Protein AF-A0A956AWT8-F1 (afdb_monomer)

Sequence (193 aa):
MPIVLSAFVLALLSPDVTPSLPAADGEVTDCPRVFGSPAYKRKLTKRRKRLLDDVDPNGDIVDIAHSTDWRRPFYLEFTGVELLAAEGDEGAAFRVDDALADLDCEPGVYHLDVDDSLGDDTAILAVLDDVVLVEFKGQLGYLATDDAEIPTWRMIWLAPWRIIRRRETGVSRSTMPSRSRSRARNNRSRRRR

pLDDT: mean 80.82, std 17.46, range [44.88, 97.94]

Nearest PDB structures (foldseek):
  3cq2-assembly1_B  TM=5.277E-01  e=4.519E+00  Thermus thermophilus HB8
  2cu6-assembly1_A  TM=5.491E-01  e=6.448E+00  Thermus thermophilus HB8
  6gcs-assembly1_G  TM=1.638E-01  e=7.702E+00  Yarrowia lipolytica

Solvent-accessible surface area (backbone atoms only — not comparable to full-atom values): 12077 Å² total; per-residue (Å²): 138,87,84,83,81,81,80,81,79,80,78,79,79,71,79,84,78,73,86,68,78,78,76,76,90,60,83,86,77,77,37,48,68,42,37,42,42,78,72,49,30,58,52,38,45,59,48,45,68,67,42,43,78,48,77,48,82,58,86,67,34,34,39,39,31,26,59,63,90,64,59,79,65,41,87,56,84,53,93,44,48,44,57,72,44,25,35,51,91,81,22,31,36,30,38,34,37,73,80,40,42,91,63,73,31,77,60,44,77,46,80,45,47,69,27,28,32,61,39,96,56,24,36,33,70,41,41,31,76,31,27,38,37,27,39,44,83,86,34,40,25,30,40,58,25,96,84,45,80,82,61,47,76,43,82,40,81,45,72,94,68,80,87,81,76,78,74,77,74,70,76,74,76,74,75,73,80,77,79,77,80,89,72,89,76,87,85,87,78,88,77,89,133

Structure (mmCIF, N/CA/C/O backbone):
data_AF-A0A956AWT8-F1
#
_entry.id   AF-A0A956AWT8-F1
#
loop_
_atom_site.group_PDB
_atom_site.id
_atom_site.type_symbol
_atom_site.label_atom_id
_atom_site.label_alt_id
_atom_site.label_comp_id
_atom_site.label_asym_id
_atom_site.label_entity_id
_atom_site.label_seq_id
_atom_site.pdbx_PDB_ins_code
_atom_site.Cartn_x
_atom_site.Cartn_y
_atom_site.Cartn_z
_atom_site.occupancy
_atom_site.B_iso_or_equiv
_atom_site.auth_seq_id
_atom_site.auth_comp_id
_atom_site.auth_asym_id
_atom_site.auth_atom_id
_atom_site.pdbx_PDB_model_num
ATOM 1 N N . MET A 1 1 ? -24.876 -62.620 4.461 1.00 44.88 1 MET A N 1
ATOM 2 C CA . MET A 1 1 ? -24.181 -61.504 5.134 1.00 44.88 1 MET A CA 1
ATOM 3 C C . MET A 1 1 ? -23.250 -60.859 4.116 1.00 44.88 1 MET A C 1
ATOM 5 O O . MET A 1 1 ? -22.286 -61.518 3.747 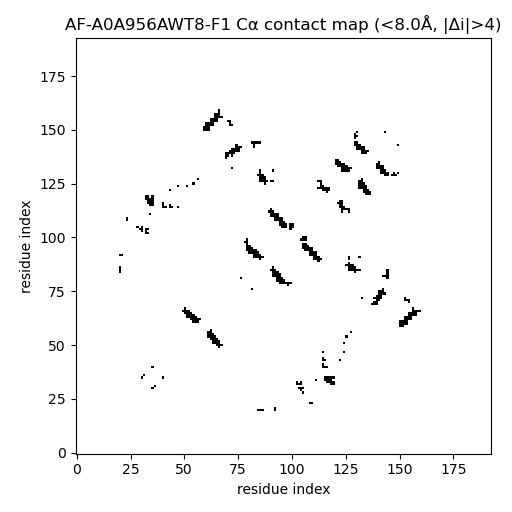1.00 44.88 1 MET A O 1
ATOM 9 N N . PRO A 1 2 ? -23.569 -59.679 3.556 1.00 48.56 2 PRO A N 1
ATOM 10 C CA . PRO A 1 2 ? -22.704 -59.035 2.573 1.00 48.56 2 PRO A CA 1
ATOM 11 C C . PRO A 1 2 ? -21.579 -58.251 3.262 1.00 48.56 2 PRO A C 1
ATOM 13 O O . PRO A 1 2 ? -21.809 -57.515 4.219 1.00 48.56 2 PRO A O 1
ATOM 16 N N . ILE A 1 3 ? -20.361 -58.453 2.765 1.00 48.81 3 ILE A N 1
ATOM 17 C CA . ILE A 1 3 ? -19.132 -57.775 3.179 1.00 48.81 3 ILE A CA 1
ATOM 18 C C . ILE A 1 3 ? -19.091 -56.433 2.443 1.00 48.81 3 ILE A C 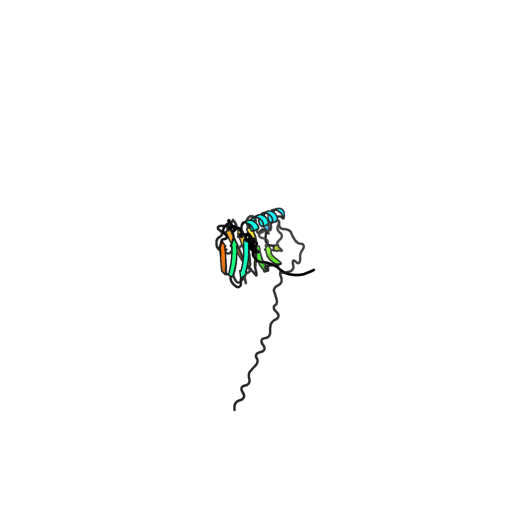1
ATOM 20 O O . ILE A 1 3 ? -19.034 -56.403 1.215 1.00 48.81 3 ILE A O 1
ATOM 24 N N . VAL A 1 4 ? -19.162 -55.330 3.186 1.00 54.84 4 VAL A N 1
ATOM 25 C CA . VAL A 1 4 ? -19.021 -53.971 2.648 1.00 54.84 4 VAL A CA 1
ATOM 26 C C . VAL A 1 4 ? -17.528 -53.653 2.564 1.00 54.84 4 VAL A C 1
ATOM 28 O O . VAL A 1 4 ? -16.855 -53.525 3.583 1.00 54.84 4 VAL A O 1
ATOM 31 N N . LEU A 1 5 ? -17.007 -53.575 1.341 1.00 54.75 5 LEU A N 1
ATOM 32 C CA . LEU A 1 5 ? -15.650 -53.122 1.040 1.00 54.75 5 LEU A CA 1
ATOM 33 C C . LEU A 1 5 ? -15.620 -51.587 1.068 1.00 54.75 5 LEU A C 1
ATOM 35 O O . LEU A 1 5 ? -16.073 -50.936 0.130 1.00 54.75 5 LEU A O 1
ATOM 39 N N . SER A 1 6 ? -15.090 -51.016 2.151 1.00 60.38 6 SER A N 1
ATOM 40 C CA . SER A 1 6 ? -14.750 -49.592 2.223 1.00 60.38 6 SER A CA 1
ATOM 41 C C . SER A 1 6 ? -13.519 -49.310 1.365 1.00 60.38 6 SER A C 1
ATOM 43 O O . SER A 1 6 ? -12.409 -49.720 1.704 1.00 60.38 6 SER A O 1
ATOM 45 N N . ALA A 1 7 ? -13.715 -48.592 0.262 1.00 54.84 7 ALA A N 1
ATOM 46 C CA . ALA A 1 7 ? -12.630 -48.003 -0.507 1.00 54.84 7 ALA A CA 1
ATOM 47 C C . ALA A 1 7 ? -12.087 -46.782 0.251 1.00 54.84 7 ALA A C 1
ATOM 49 O O . ALA A 1 7 ? -12.750 -45.751 0.354 1.00 54.84 7 ALA A O 1
ATOM 50 N N . PHE A 1 8 ? -10.886 -46.917 0.810 1.00 48.84 8 PHE A N 1
ATOM 51 C CA . PHE A 1 8 ? -10.108 -45.801 1.337 1.00 48.84 8 PHE A CA 1
ATOM 52 C C . PHE A 1 8 ? -9.548 -45.010 0.149 1.00 48.84 8 PHE A C 1
ATOM 54 O O . PHE A 1 8 ? -8.641 -45.471 -0.543 1.00 48.84 8 PHE A O 1
ATOM 61 N N . VAL A 1 9 ? -10.112 -43.831 -0.108 1.00 57.31 9 VAL A N 1
ATOM 62 C CA . VAL A 1 9 ? -9.539 -42.861 -1.044 1.00 57.31 9 VAL A CA 1
ATOM 63 C C . VAL A 1 9 ? -8.387 -42.169 -0.320 1.00 57.31 9 VAL A C 1
ATOM 65 O O . VAL A 1 9 ? -8.604 -41.358 0.577 1.00 57.31 9 VAL A O 1
ATOM 68 N N . LEU A 1 10 ? -7.153 -42.531 -0.675 1.00 54.97 10 LEU A N 1
ATOM 69 C CA . LEU A 1 10 ? -5.962 -41.766 -0.315 1.00 54.97 10 LEU A CA 1
ATOM 70 C C . LEU A 1 10 ? -6.001 -40.444 -1.090 1.00 54.97 10 LEU A C 1
ATOM 72 O O . LEU A 1 10 ? -5.738 -40.418 -2.291 1.00 54.97 10 LEU A O 1
ATOM 76 N N . ALA A 1 11 ? -6.351 -39.358 -0.403 1.00 56.06 11 ALA A N 1
ATOM 77 C CA . ALA A 1 11 ? -6.110 -38.012 -0.898 1.00 56.06 11 ALA A CA 1
ATOM 78 C C . ALA A 1 11 ? -4.591 -37.797 -0.949 1.00 56.06 11 ALA A C 1
ATOM 80 O O . ALA A 1 11 ? -3.916 -37.785 0.081 1.00 56.06 11 ALA A O 1
ATOM 81 N N . LEU A 1 12 ? -4.056 -37.702 -2.165 1.00 55.06 12 LEU A N 1
ATOM 82 C CA . LEU A 1 12 ? -2.696 -37.252 -2.418 1.00 55.06 12 LEU A CA 1
ATOM 83 C C . LEU A 1 12 ? -2.614 -35.790 -1.965 1.00 55.06 12 LEU A C 1
ATOM 85 O O . LEU A 1 12 ? -3.184 -34.911 -2.604 1.00 55.06 12 LEU A O 1
ATOM 89 N N . LEU A 1 13 ? -1.951 -35.556 -0.834 1.00 53.81 13 LEU A N 1
ATOM 90 C CA . LEU A 1 13 ? -1.496 -34.232 -0.426 1.00 53.81 13 LEU A CA 1
ATOM 91 C C . LEU A 1 13 ? -0.445 -33.797 -1.450 1.00 53.81 13 LEU A C 1
ATOM 93 O O . LEU A 1 13 ? 0.689 -34.281 -1.426 1.00 53.81 13 LEU A O 1
ATOM 97 N N . SER A 1 14 ? -0.850 -32.954 -2.396 1.00 56.22 14 SER A N 1
ATOM 98 C CA . SER A 1 14 ? 0.094 -32.200 -3.214 1.00 56.22 14 SER A CA 1
ATOM 99 C C . SER A 1 14 ? 0.961 -31.360 -2.272 1.00 56.22 14 SER A C 1
ATOM 101 O O . SER A 1 14 ? 0.414 -30.782 -1.333 1.00 56.22 14 SER A O 1
ATOM 103 N N . PRO A 1 15 ? 2.289 -31.312 -2.457 1.00 58.69 15 PRO A N 1
ATOM 104 C CA . PRO A 1 15 ? 3.114 -30.382 -1.703 1.00 58.69 15 PRO A CA 1
ATOM 105 C C . PRO A 1 15 ? 2.620 -28.963 -1.996 1.00 58.69 15 PRO A C 1
ATOM 107 O O . PRO A 1 15 ? 2.474 -28.609 -3.166 1.00 58.69 15 PRO A O 1
ATOM 110 N N . ASP A 1 16 ? 2.339 -28.194 -0.943 1.00 48.97 16 ASP A N 1
ATOM 111 C CA . ASP A 1 16 ? 2.107 -26.755 -1.031 1.00 48.97 16 A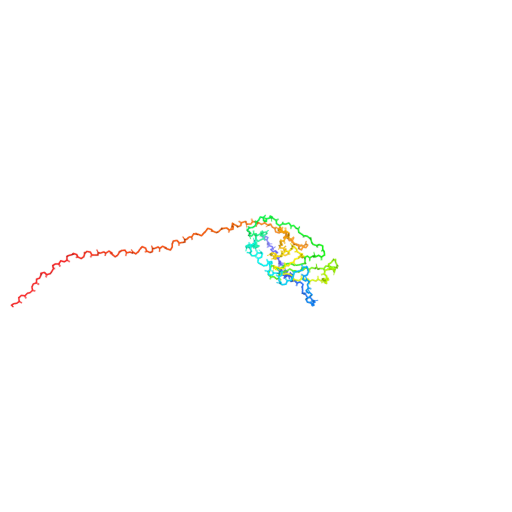SP A CA 1
ATOM 112 C C . ASP A 1 16 ? 3.325 -26.131 -1.717 1.00 48.97 16 ASP A C 1
ATOM 114 O O . ASP A 1 16 ? 4.405 -26.007 -1.137 1.00 48.97 16 ASP A O 1
ATOM 118 N N . VAL A 1 17 ? 3.178 -25.822 -3.003 1.00 49.47 17 VAL A N 1
ATOM 119 C CA . VAL A 1 17 ? 4.107 -24.958 -3.720 1.00 49.47 17 VAL A CA 1
ATOM 120 C C . VAL A 1 17 ? 3.693 -23.553 -3.323 1.00 49.47 17 VAL A C 1
ATOM 122 O O . VAL A 1 17 ? 2.833 -22.962 -3.966 1.00 49.47 17 VAL A O 1
ATOM 125 N N . THR A 1 18 ? 4.240 -23.053 -2.216 1.00 55.38 18 THR A N 1
ATOM 126 C CA . THR A 1 18 ? 4.147 -21.630 -1.894 1.00 55.38 18 THR A CA 1
ATOM 127 C C . THR A 1 18 ? 4.863 -20.885 -3.023 1.00 55.38 18 THR A C 1
ATOM 129 O O . THR A 1 18 ? 6.054 -21.150 -3.233 1.00 55.38 18 THR A O 1
ATOM 132 N N . PRO A 1 19 ? 4.175 -20.044 -3.814 1.00 55.31 19 PRO A N 1
ATOM 133 C CA . PRO A 1 19 ? 4.859 -19.187 -4.766 1.00 55.31 19 PRO A CA 1
ATOM 134 C C . PRO A 1 19 ? 5.742 -18.249 -3.946 1.00 55.31 19 PRO A C 1
ATOM 136 O O . PRO A 1 19 ? 5.235 -17.454 -3.176 1.00 55.31 19 PRO A O 1
ATOM 139 N N . SER A 1 20 ? 7.055 -18.423 -4.039 1.00 64.25 20 SER A N 1
ATOM 140 C CA . SER A 1 20 ? 8.022 -17.479 -3.487 1.00 64.25 20 SER A CA 1
ATOM 141 C C . SER A 1 20 ? 8.162 -16.308 -4.449 1.00 64.25 20 SER A C 1
ATOM 143 O O . SER A 1 20 ? 8.244 -16.557 -5.662 1.00 64.25 20 SER A O 1
ATOM 145 N N . LEU A 1 21 ? 8.276 -15.084 -3.926 1.00 68.19 21 LEU A N 1
ATOM 146 C CA . LEU A 1 21 ? 8.616 -13.892 -4.701 1.00 68.19 21 LEU A CA 1
ATOM 147 C C . LEU A 1 21 ? 9.689 -14.222 -5.755 1.00 68.19 21 LEU A C 1
ATOM 149 O O . LEU A 1 21 ? 10.705 -14.851 -5.426 1.00 68.19 21 LEU A O 1
ATOM 153 N N . PRO A 1 22 ? 9.484 -13.840 -7.032 1.00 66.19 22 PRO A N 1
ATOM 154 C CA . PRO A 1 22 ? 10.474 -14.095 -8.066 1.00 66.19 22 PRO A CA 1
ATOM 155 C C . PRO A 1 22 ? 11.809 -13.495 -7.626 1.00 66.19 22 PRO A C 1
ATOM 157 O O . PRO A 1 22 ? 11.868 -12.339 -7.208 1.00 66.19 22 PRO A O 1
ATOM 160 N N . ALA A 1 23 ? 12.875 -14.296 -7.686 1.00 58.78 23 ALA A N 1
ATOM 161 C CA . ALA A 1 23 ? 14.206 -13.811 -7.364 1.00 58.78 23 ALA A CA 1
ATOM 162 C C . ALA A 1 23 ? 14.541 -12.636 -8.294 1.00 58.78 23 ALA A C 1
ATOM 164 O O . ALA A 1 23 ? 14.372 -12.728 -9.513 1.00 58.78 23 ALA A O 1
ATOM 165 N N . ALA A 1 24 ? 14.999 -11.528 -7.710 1.00 55.22 24 ALA A N 1
ATOM 166 C CA . ALA A 1 24 ? 15.551 -10.412 -8.459 1.00 55.22 24 ALA A CA 1
ATOM 167 C C . ALA A 1 24 ? 16.870 -10.863 -9.108 1.00 55.22 24 ALA A C 1
ATOM 169 O O . ALA A 1 24 ? 17.957 -10.671 -8.564 1.00 55.22 24 ALA A O 1
ATOM 170 N N . ASP A 1 25 ? 16.775 -11.516 -10.261 1.00 46.81 25 ASP A N 1
ATOM 171 C CA . ASP A 1 25 ? 17.919 -11.947 -11.057 1.00 46.81 25 ASP A CA 1
ATOM 172 C C . ASP A 1 25 ? 18.491 -10.730 -11.811 1.00 46.81 25 ASP A C 1
ATOM 174 O O . ASP A 1 25 ? 18.396 -10.624 -13.033 1.00 46.81 25 ASP A O 1
ATOM 178 N N . GLY A 1 26 ? 19.042 -9.756 -11.083 1.00 48.56 26 GLY A N 1
ATOM 179 C CA . GLY A 1 26 ? 19.550 -8.516 -11.666 1.00 48.56 26 GLY A CA 1
ATOM 180 C C . GLY A 1 26 ? 20.139 -7.557 -10.637 1.00 48.56 26 GLY A C 1
ATOM 181 O O . GLY A 1 26 ? 19.794 -7.586 -9.459 1.00 48.56 26 GLY A O 1
ATOM 182 N N . GLU A 1 27 ? 21.072 -6.717 -11.088 1.00 47.16 27 GLU A N 1
ATOM 183 C CA . GLU A 1 27 ? 21.546 -5.548 -10.345 1.00 47.16 27 GLU A CA 1
ATOM 184 C C . GLU A 1 27 ? 20.317 -4.753 -9.872 1.00 47.16 27 GLU A C 1
ATOM 186 O O . GLU A 1 27 ? 19.404 -4.525 -10.660 1.00 47.16 27 GLU A O 1
ATOM 191 N N . VAL A 1 28 ? 20.236 -4.414 -8.579 1.00 56.31 28 VAL A N 1
ATOM 192 C CA . VAL A 1 28 ? 19.097 -3.666 -8.022 1.00 56.31 28 VAL A CA 1
ATOM 193 C C . VAL A 1 28 ? 19.102 -2.278 -8.656 1.00 56.31 28 VAL A C 1
ATOM 195 O O . VAL A 1 28 ? 19.768 -1.366 -8.161 1.00 56.31 28 VAL A O 1
ATOM 198 N N . THR A 1 29 ? 18.411 -2.127 -9.784 1.00 61.78 29 THR A N 1
ATOM 199 C CA . THR A 1 29 ? 18.230 -0.833 -10.426 1.00 61.78 29 THR A CA 1
ATOM 200 C C . THR A 1 29 ? 17.340 -0.009 -9.506 1.00 61.78 29 THR A C 1
ATOM 202 O O . THR A 1 29 ? 16.215 -0.389 -9.200 1.00 61.78 29 THR A O 1
ATOM 205 N N . ASP A 1 30 ? 17.856 1.106 -9.002 1.00 76.00 30 ASP A N 1
ATOM 206 C CA . ASP A 1 30 ? 17.082 2.028 -8.175 1.00 76.00 30 ASP A CA 1
ATOM 207 C C . ASP A 1 30 ? 16.272 2.943 -9.107 1.00 76.00 30 ASP A C 1
ATOM 209 O O . ASP A 1 30 ? 16.819 3.508 -10.054 1.00 76.00 30 ASP A O 1
ATOM 213 N N . CYS A 1 31 ? 14.975 3.117 -8.848 1.00 83.62 31 CYS A N 1
ATOM 214 C CA . CYS A 1 31 ? 14.091 3.993 -9.629 1.00 83.62 31 CYS A CA 1
ATOM 215 C C . CYS A 1 31 ? 13.417 5.013 -8.684 1.00 83.62 31 CYS A C 1
ATOM 217 O O . CYS A 1 31 ? 12.220 4.941 -8.390 1.00 83.62 31 CYS A O 1
ATOM 219 N N . PRO A 1 32 ? 14.169 6.014 -8.172 1.00 84.38 32 PRO A N 1
ATOM 220 C CA . PRO A 1 32 ? 13.686 6.908 -7.117 1.00 84.38 32 PRO A CA 1
ATOM 221 C C . PRO A 1 32 ? 12.557 7.845 -7.554 1.00 84.38 32 PRO A C 1
ATOM 223 O O . PRO A 1 32 ? 11.919 8.465 -6.702 1.00 84.38 32 PRO A O 1
ATOM 226 N N . ARG A 1 33 ? 12.342 8.006 -8.866 1.00 83.50 33 ARG A N 1
ATOM 227 C CA . ARG A 1 33 ? 11.239 8.801 -9.419 1.00 83.50 33 ARG A CA 1
ATOM 228 C C . ARG A 1 33 ? 9.894 8.102 -9.278 1.00 83.50 33 ARG A C 1
ATOM 230 O O . ARG A 1 33 ? 8.917 8.770 -8.966 1.00 83.50 33 ARG A O 1
ATOM 237 N N . VAL A 1 34 ? 9.847 6.785 -9.468 1.00 82.88 34 VAL A N 1
ATOM 238 C CA . VAL A 1 34 ? 8.610 6.014 -9.288 1.00 82.88 34 VAL A CA 1
ATOM 239 C C . VAL A 1 34 ? 8.504 5.546 -7.841 1.00 82.88 34 VAL A C 1
ATOM 241 O O . VAL A 1 34 ? 7.466 5.729 -7.218 1.00 82.88 34 VAL A O 1
ATOM 244 N N . PHE A 1 35 ? 9.583 5.033 -7.253 1.00 87.19 35 PHE A N 1
ATOM 245 C CA . PHE A 1 35 ? 9.521 4.387 -5.936 1.00 87.19 35 PHE A CA 1
ATOM 246 C C . PHE A 1 35 ? 9.894 5.288 -4.759 1.00 87.19 35 PHE A C 1
ATOM 248 O O . PHE A 1 35 ? 9.717 4.939 -3.590 1.00 87.19 35 PHE A O 1
ATOM 255 N N . GLY A 1 36 ? 10.299 6.521 -5.058 1.00 85.50 36 GLY A N 1
ATOM 256 C CA . GLY A 1 36 ? 10.638 7.526 -4.067 1.00 85.50 36 GLY A CA 1
ATOM 257 C C . GLY A 1 36 ? 12.063 7.378 -3.534 1.00 85.50 36 GLY A C 1
ATOM 258 O O . GLY A 1 36 ? 12.647 6.307 -3.449 1.00 85.50 36 GLY A O 1
ATOM 259 N N . SER A 1 37 ? 12.651 8.502 -3.124 1.00 89.12 37 SER A N 1
ATOM 260 C CA . SER A 1 37 ? 13.968 8.496 -2.472 1.00 89.12 37 SER A CA 1
ATOM 261 C C . SER A 1 37 ? 13.898 8.017 -1.009 1.00 89.12 37 SER A C 1
ATOM 263 O O . SER A 1 37 ? 12.869 8.192 -0.347 1.00 89.12 37 SER A O 1
ATOM 265 N N . PRO A 1 38 ? 15.022 7.605 -0.388 1.00 89.88 38 PRO A N 1
ATOM 266 C CA . PRO A 1 38 ? 15.072 7.294 1.048 1.00 89.88 38 PRO A CA 1
ATOM 267 C C . PRO A 1 38 ? 14.653 8.455 1.973 1.00 89.88 38 PRO A C 1
ATOM 269 O O . PRO A 1 38 ? 14.272 8.267 3.134 1.00 89.88 38 PRO A O 1
ATOM 272 N N . ALA A 1 39 ? 14.770 9.703 1.509 1.00 90.00 39 ALA A N 1
ATOM 273 C CA . ALA A 1 39 ? 14.257 10.865 2.234 1.00 90.00 39 ALA A CA 1
ATOM 274 C C . ALA A 1 39 ? 12.724 10.956 2.151 1.00 90.00 39 ALA A C 1
ATOM 276 O O . ALA A 1 39 ? 12.087 11.384 3.117 1.00 90.00 39 ALA A O 1
ATOM 277 N N . TYR A 1 40 ? 12.145 10.544 1.022 1.00 89.56 40 TYR A N 1
ATOM 278 C CA . TYR A 1 40 ? 10.705 10.469 0.814 1.00 89.56 40 TYR A CA 1
ATOM 279 C C . TYR A 1 40 ? 10.075 9.320 1.610 1.00 89.56 40 TYR A C 1
ATOM 281 O O . TYR A 1 40 ? 9.160 9.594 2.386 1.00 89.56 40 TYR A O 1
ATOM 289 N N . LYS A 1 41 ? 10.664 8.111 1.585 1.00 91.31 41 LYS A N 1
ATOM 290 C CA . LYS A 1 41 ? 10.267 6.963 2.434 1.00 91.31 41 LYS A CA 1
ATOM 291 C C . LYS A 1 41 ? 10.114 7.368 3.902 1.00 91.31 41 LYS A C 1
ATOM 293 O O . LYS A 1 41 ? 9.075 7.189 4.525 1.00 91.31 41 LYS A O 1
ATOM 298 N N . ARG A 1 42 ? 11.096 8.095 4.451 1.00 93.12 42 ARG A N 1
ATOM 299 C CA . ARG A 1 42 ? 11.035 8.619 5.834 1.00 93.12 42 ARG A CA 1
ATOM 300 C C . ARG A 1 42 ? 9.878 9.591 6.096 1.00 93.12 42 ARG A C 1
ATOM 302 O O . ARG A 1 42 ? 9.411 9.681 7.237 1.00 93.12 42 ARG A O 1
ATOM 309 N N . LYS A 1 43 ? 9.442 10.365 5.097 1.00 92.88 43 LYS A N 1
ATOM 310 C CA . LYS A 1 43 ? 8.250 11.223 5.211 1.00 92.88 43 LYS A CA 1
ATOM 311 C C . LYS A 1 43 ? 6.979 10.375 5.187 1.00 92.88 43 LYS A C 1
ATOM 313 O O . LYS A 1 43 ? 6.106 10.628 6.019 1.00 92.88 43 LYS A O 1
ATOM 318 N N . LEU A 1 44 ? 6.910 9.372 4.311 1.00 92.31 44 LEU A N 1
ATOM 319 C CA . LEU A 1 44 ? 5.794 8.431 4.221 1.00 92.31 44 LEU A CA 1
ATOM 320 C C . LEU A 1 44 ? 5.633 7.622 5.510 1.00 92.31 44 LEU A C 1
ATOM 322 O O . LEU A 1 44 ? 4.559 7.677 6.096 1.00 92.31 44 LEU A O 1
ATOM 326 N N . THR A 1 45 ? 6.707 7.068 6.083 1.00 94.00 45 THR A N 1
ATOM 327 C CA . THR A 1 45 ? 6.659 6.382 7.390 1.00 94.00 45 THR A CA 1
ATOM 328 C C . THR A 1 45 ? 6.051 7.252 8.489 1.00 94.00 45 THR A C 1
ATOM 330 O O . THR A 1 45 ? 5.225 6.801 9.284 1.00 94.00 45 THR A O 1
ATOM 333 N N . LYS A 1 46 ? 6.451 8.530 8.570 1.00 94.38 46 LYS A N 1
ATOM 334 C CA . LYS A 1 46 ? 5.890 9.463 9.563 1.00 94.38 46 LYS A CA 1
ATOM 335 C C . LYS A 1 46 ? 4.418 9.762 9.295 1.00 94.38 46 LYS A C 1
ATOM 337 O O . LYS A 1 46 ? 3.657 9.929 10.246 1.00 94.38 46 LYS A O 1
ATOM 342 N N . ARG A 1 47 ? 4.034 9.877 8.022 1.00 92.12 47 ARG A N 1
ATOM 343 C CA . ARG A 1 47 ? 2.650 10.099 7.602 1.00 92.12 47 ARG A CA 1
ATOM 344 C C . ARG A 1 47 ? 1.793 8.878 7.933 1.00 92.12 47 ARG A C 1
ATOM 346 O O . ARG A 1 47 ? 0.826 9.049 8.666 1.00 92.12 47 ARG A O 1
ATOM 353 N N . ARG A 1 48 ? 2.185 7.676 7.500 1.00 94.06 48 ARG A N 1
ATOM 354 C CA . ARG A 1 48 ? 1.488 6.413 7.772 1.00 94.06 48 ARG A CA 1
ATOM 355 C C . ARG A 1 48 ? 1.237 6.231 9.261 1.00 94.06 48 ARG A C 1
ATOM 357 O O . ARG A 1 48 ? 0.082 6.186 9.652 1.00 94.06 48 ARG A O 1
ATOM 364 N N . LYS A 1 49 ? 2.277 6.295 10.103 1.00 92.94 49 LYS A N 1
ATOM 365 C CA . LYS A 1 49 ? 2.156 6.152 11.573 1.00 92.94 49 LYS A CA 1
ATOM 366 C C . LYS A 1 49 ? 1.214 7.154 12.249 1.00 92.94 49 LYS A C 1
ATOM 368 O O . LYS A 1 49 ? 0.850 6.969 13.404 1.00 92.94 49 LYS A O 1
ATOM 373 N N . ARG A 1 50 ? 0.888 8.268 11.588 1.00 91.38 50 ARG A N 1
ATOM 374 C CA . ARG A 1 50 ? -0.073 9.254 12.096 1.00 91.38 50 ARG A CA 1
ATOM 375 C C . ARG A 1 50 ? -1.504 8.926 11.674 1.00 91.38 50 ARG A C 1
ATOM 377 O O . ARG A 1 50 ? -2.424 9.247 12.416 1.00 91.38 50 ARG A O 1
ATOM 384 N N . LEU A 1 51 ? -1.690 8.394 10.469 1.00 90.50 51 LEU A N 1
ATOM 385 C CA . LEU A 1 51 ? -3.005 8.214 9.849 1.00 90.50 51 LEU A CA 1
ATOM 386 C C . LEU A 1 51 ? -3.560 6.802 10.073 1.00 90.50 51 LEU A C 1
ATOM 388 O O . LEU A 1 51 ? -4.755 6.653 10.327 1.00 90.50 51 LEU A O 1
ATOM 392 N N . LEU A 1 52 ? -2.677 5.809 10.016 1.00 94.69 52 LEU A N 1
ATOM 393 C CA . LEU A 1 52 ? -2.944 4.384 10.115 1.00 94.69 52 LEU A CA 1
ATOM 394 C C . LEU A 1 52 ? -2.395 3.860 11.445 1.00 94.69 52 LEU A C 1
ATOM 396 O O . LEU A 1 52 ? -1.215 4.053 11.746 1.00 94.69 52 LEU A O 1
ATOM 400 N N . ASP A 1 53 ? -3.265 3.239 12.234 1.00 94.19 53 ASP A N 1
ATOM 401 C CA . ASP A 1 53 ? -2.901 2.593 13.496 1.00 94.19 53 ASP A CA 1
ATOM 402 C C . ASP A 1 53 ? -2.516 1.134 13.242 1.00 94.19 53 ASP A C 1
ATOM 404 O O . ASP A 1 53 ? -1.452 0.712 13.690 1.00 94.19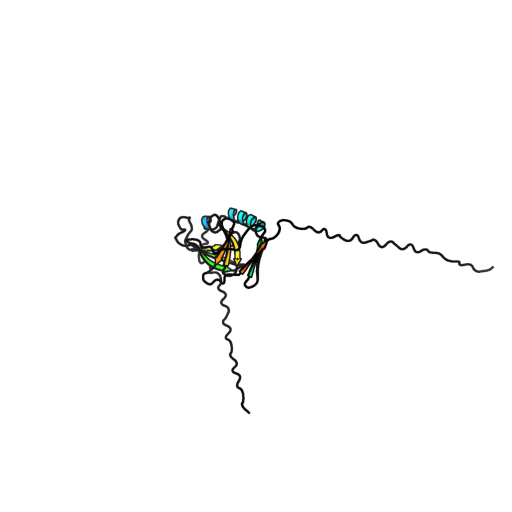 53 ASP A O 1
ATOM 408 N N . ASP A 1 54 ? -3.338 0.412 12.471 1.00 95.50 54 ASP A N 1
ATOM 409 C CA . ASP A 1 54 ? -3.147 -1.015 12.207 1.00 95.50 54 ASP A CA 1
ATOM 410 C C . ASP A 1 54 ? -3.841 -1.489 10.918 1.00 95.50 54 ASP A C 1
ATOM 412 O O . ASP A 1 54 ? -4.830 -0.886 10.478 1.00 95.50 54 ASP A O 1
ATOM 416 N N . VAL A 1 55 ? -3.320 -2.571 10.334 1.00 96.19 55 VAL A N 1
ATOM 417 C CA . VAL A 1 55 ? -3.945 -3.340 9.246 1.00 96.19 55 VAL A CA 1
ATOM 418 C C . VAL A 1 55 ? -3.819 -4.816 9.596 1.00 96.19 55 VAL A C 1
ATOM 420 O O . VAL A 1 55 ? -2.711 -5.342 9.594 1.00 96.19 55 VAL A O 1
ATOM 423 N N . ASP A 1 56 ? -4.943 -5.463 9.888 1.00 96.31 56 ASP A N 1
ATOM 424 C CA . ASP A 1 56 ? -4.970 -6.833 10.408 1.00 96.31 56 ASP A CA 1
ATOM 425 C C . ASP A 1 56 ? -5.793 -7.750 9.483 1.00 96.31 56 ASP A C 1
ATOM 427 O O . ASP A 1 56 ? -7.011 -7.550 9.348 1.00 96.31 56 ASP A O 1
ATOM 431 N N . PRO A 1 57 ? -5.162 -8.724 8.799 1.00 93.94 57 PRO A N 1
ATOM 432 C CA . PRO A 1 57 ? -5.874 -9.739 8.035 1.00 93.94 57 PRO A CA 1
ATOM 433 C C . PRO A 1 57 ? -6.511 -10.777 8.974 1.00 93.94 57 PRO A C 1
ATOM 435 O O . PRO A 1 57 ? -5.839 -11.481 9.723 1.00 93.94 57 PRO A O 1
ATOM 438 N N . ASN A 1 58 ? -7.834 -10.916 8.902 1.00 92.31 58 ASN A N 1
ATOM 439 C CA . ASN A 1 58 ? -8.617 -11.850 9.707 1.00 92.31 58 ASN A CA 1
ATOM 440 C C . ASN A 1 58 ? -9.525 -12.698 8.806 1.00 92.31 58 ASN A C 1
ATOM 442 O O . ASN A 1 58 ? -10.726 -12.445 8.676 1.00 92.31 58 ASN A O 1
ATOM 446 N N . GLY A 1 59 ? -8.925 -13.708 8.173 1.00 91.25 59 GLY A N 1
ATOM 447 C CA . GLY A 1 59 ? -9.605 -14.545 7.187 1.00 91.25 59 GLY A CA 1
ATOM 448 C C . GLY A 1 59 ? -9.892 -13.768 5.903 1.00 91.25 59 GLY A C 1
ATOM 449 O O . GLY A 1 59 ? -8.985 -13.201 5.308 1.00 91.25 59 GLY A O 1
ATOM 450 N N . ASP A 1 60 ? -11.158 -13.722 5.495 1.00 93.69 60 ASP A N 1
ATOM 451 C CA . ASP A 1 60 ? -11.637 -12.997 4.311 1.00 93.69 60 ASP A CA 1
ATOM 452 C C . ASP A 1 60 ? -11.866 -11.495 4.562 1.00 93.69 60 ASP A C 1
ATOM 454 O O . ASP A 1 60 ? -12.256 -10.751 3.657 1.00 93.69 60 ASP A O 1
ATOM 458 N N . ILE A 1 61 ? -11.665 -11.035 5.799 1.00 96.56 61 ILE A N 1
ATOM 459 C CA . ILE A 1 61 ? -11.857 -9.646 6.207 1.00 96.56 61 ILE A CA 1
ATOM 460 C C . ILE A 1 61 ? -10.507 -9.028 6.554 1.00 96.56 61 ILE A C 1
ATOM 462 O O . ILE A 1 61 ? -9.739 -9.593 7.325 1.00 96.56 61 ILE A O 1
ATOM 466 N N . VAL A 1 62 ? -10.264 -7.817 6.059 1.00 97.44 62 VAL A N 1
ATOM 467 C CA . VAL A 1 62 ? -9.118 -7.000 6.476 1.00 97.44 62 VAL A CA 1
ATOM 468 C C . VAL A 1 62 ? -9.614 -5.817 7.293 1.00 97.44 62 VAL A C 1
ATOM 470 O O . VAL A 1 62 ? -10.398 -4.987 6.810 1.00 97.44 62 VAL A O 1
ATOM 473 N N . ASP A 1 63 ? -9.138 -5.736 8.531 1.00 97.69 63 ASP A N 1
ATOM 474 C CA . ASP A 1 63 ? -9.424 -4.644 9.450 1.00 97.69 63 ASP A CA 1
ATOM 475 C C . ASP A 1 63 ? -8.433 -3.511 9.229 1.00 97.69 63 ASP A C 1
ATOM 477 O O . ASP A 1 63 ? -7.229 -3.695 9.353 1.00 97.69 63 ASP A O 1
ATOM 481 N N . ILE A 1 64 ? -8.940 -2.316 8.928 1.00 97.19 64 ILE A N 1
ATOM 482 C CA . ILE A 1 64 ? -8.118 -1.115 8.759 1.00 97.19 64 ILE A CA 1
ATOM 483 C C . ILE A 1 64 ? -8.456 -0.154 9.892 1.00 97.19 64 ILE A C 1
ATOM 485 O O . ILE A 1 64 ? -9.507 0.496 9.873 1.00 97.19 64 ILE A O 1
ATOM 489 N N . ALA A 1 65 ? -7.566 -0.052 10.877 1.00 96.00 65 ALA A N 1
ATOM 490 C CA . ALA A 1 65 ? -7.696 0.878 11.988 1.00 96.00 65 ALA A CA 1
ATOM 491 C C . ALA A 1 65 ? -7.031 2.217 11.643 1.00 96.00 65 ALA A C 1
ATOM 493 O O . ALA A 1 65 ? -5.826 2.296 11.400 1.00 96.00 65 ALA A O 1
ATOM 494 N N . HIS A 1 66 ? -7.812 3.298 11.612 1.00 94.44 66 HIS A N 1
ATOM 495 C CA . HIS A 1 66 ? -7.342 4.601 11.130 1.00 94.44 66 HIS A CA 1
ATOM 496 C C . HIS A 1 66 ? -7.950 5.776 11.904 1.00 94.44 66 HIS A C 1
ATOM 498 O O . HIS A 1 66 ? -8.981 5.647 12.561 1.00 94.44 66 HIS A O 1
ATOM 504 N N . SER A 1 67 ? -7.317 6.948 11.814 1.00 90.50 67 SER A N 1
ATOM 505 C CA . SER A 1 67 ? -7.762 8.186 12.489 1.00 90.50 67 SER A CA 1
ATOM 506 C C . SER A 1 67 ? -8.281 9.273 11.533 1.00 90.50 67 SER A C 1
ATOM 508 O O . SER A 1 67 ? -8.540 10.408 11.939 1.00 90.50 67 SER A O 1
ATOM 510 N N . THR A 1 68 ? -8.432 8.935 10.254 1.00 88.12 68 THR A N 1
ATOM 511 C CA . THR A 1 68 ? -8.790 9.846 9.152 1.00 88.12 68 THR A CA 1
ATOM 512 C C . THR A 1 68 ? -10.237 9.669 8.686 1.00 88.12 68 THR A C 1
ATOM 514 O O . THR A 1 68 ? -10.965 8.816 9.186 1.00 88.12 68 THR A O 1
ATOM 517 N N . ASP A 1 69 ? -10.657 10.455 7.697 1.00 89.12 69 ASP A N 1
ATOM 518 C CA . ASP A 1 69 ? -11.931 10.331 6.981 1.00 89.12 69 ASP A CA 1
ATOM 519 C C . ASP A 1 69 ? -11.858 9.384 5.768 1.00 89.12 69 ASP A C 1
ATOM 521 O O . ASP A 1 69 ? -12.683 9.468 4.852 1.00 89.12 69 ASP A O 1
ATOM 525 N N . TRP A 1 70 ? -10.878 8.474 5.754 1.00 93.25 70 TRP A N 1
ATOM 526 C CA . TRP A 1 70 ? -10.761 7.476 4.701 1.00 93.25 70 TRP A CA 1
ATOM 527 C C . TRP A 1 70 ? -12.044 6.670 4.537 1.00 93.25 70 TRP A C 1
ATOM 529 O O . TRP A 1 70 ? -12.745 6.323 5.490 1.00 93.25 70 TRP A O 1
ATOM 539 N N . ARG A 1 71 ? -12.333 6.371 3.275 1.00 93.69 71 ARG A N 1
ATOM 540 C CA . ARG A 1 71 ? -13.419 5.488 2.872 1.00 93.69 71 ARG A CA 1
ATOM 541 C C . ARG A 1 71 ? -12.851 4.120 2.535 1.00 93.69 71 ARG A C 1
ATOM 543 O O . ARG A 1 71 ? -11.638 3.933 2.500 1.00 93.69 71 ARG A O 1
ATOM 550 N N . ARG A 1 72 ? -13.760 3.181 2.274 1.00 94.94 72 ARG A N 1
ATOM 551 C CA . ARG A 1 72 ? -13.420 1.845 1.788 1.00 94.94 72 ARG A CA 1
ATOM 552 C C . ARG A 1 72 ? -12.414 1.934 0.622 1.00 94.94 72 ARG A C 1
ATOM 554 O O . ARG A 1 72 ? -12.650 2.761 -0.264 1.00 94.94 72 ARG A O 1
ATOM 561 N N . PRO A 1 73 ? -11.367 1.088 0.603 1.00 97.88 73 PRO A N 1
ATOM 562 C CA . PRO A 1 73 ? -10.429 1.016 -0.508 1.00 97.88 73 PRO A CA 1
ATOM 563 C C . PRO A 1 73 ? -11.130 0.779 -1.851 1.00 97.88 73 PRO A C 1
ATOM 565 O O . PRO A 1 73 ? -12.067 -0.021 -1.935 1.00 97.88 73 PRO A O 1
ATOM 568 N N . PHE A 1 74 ? -10.672 1.466 -2.896 1.00 97.50 74 PHE A N 1
ATOM 569 C CA . PHE A 1 74 ? -11.085 1.227 -4.281 1.00 97.50 74 PHE A CA 1
ATOM 570 C C . PHE A 1 74 ? -9.939 0.615 -5.092 1.00 97.50 74 PHE A C 1
ATOM 572 O O . PHE A 1 74 ? -8.772 0.824 -4.771 1.00 97.50 74 PHE A O 1
ATOM 579 N N . TYR A 1 75 ? -10.275 -0.151 -6.128 1.00 97.25 75 TYR A N 1
ATOM 580 C CA . TYR A 1 75 ? -9.268 -0.758 -6.997 1.00 97.25 75 TYR A CA 1
ATOM 581 C C . TYR A 1 75 ? -8.508 0.322 -7.771 1.00 97.25 75 TYR A C 1
ATOM 583 O O . TYR A 1 75 ? -9.122 1.257 -8.295 1.00 97.25 75 TYR A O 1
ATOM 591 N N . LEU A 1 76 ? -7.189 0.186 -7.827 1.00 95.88 76 LEU A N 1
ATOM 592 C CA . LEU A 1 76 ? -6.289 1.044 -8.578 1.00 95.88 76 LEU A CA 1
ATOM 593 C C . LEU A 1 76 ? -5.581 0.246 -9.664 1.00 95.88 76 LEU A C 1
ATOM 595 O O . LEU A 1 76 ? -5.298 -0.934 -9.507 1.00 95.88 76 LEU A O 1
ATOM 599 N N . GLU A 1 77 ? -5.244 0.948 -10.734 1.00 93.25 77 GLU A N 1
ATOM 600 C CA . GLU A 1 77 ? -4.395 0.462 -11.811 1.00 93.25 77 GLU A CA 1
ATOM 601 C C . GLU A 1 77 ? -3.456 1.609 -12.187 1.00 93.25 77 GLU A C 1
ATOM 603 O O . GLU A 1 77 ? -3.871 2.776 -12.236 1.00 93.25 77 GLU A O 1
ATOM 608 N N . PHE A 1 78 ? -2.186 1.292 -12.413 1.00 89.94 78 PHE A N 1
ATOM 609 C CA . PHE A 1 78 ? -1.174 2.260 -12.808 1.00 89.94 78 PHE A CA 1
ATOM 610 C C . PHE A 1 78 ? -0.682 1.897 -14.198 1.00 89.94 78 PHE A C 1
ATOM 612 O O . PHE A 1 78 ? -0.254 0.777 -14.449 1.00 89.94 78 PHE A O 1
ATOM 619 N N . THR A 1 79 ? -0.727 2.856 -15.119 1.00 89.50 79 THR A N 1
ATOM 620 C CA . THR A 1 79 ? -0.142 2.645 -16.442 1.00 89.50 79 THR A CA 1
ATOM 621 C C . THR A 1 79 ? 1.346 2.344 -16.299 1.00 89.50 79 THR A C 1
ATOM 623 O O . THR A 1 79 ? 2.081 3.124 -15.696 1.00 89.50 79 THR A O 1
ATOM 626 N N . GLY A 1 80 ? 1.757 1.214 -16.866 1.00 90.12 80 GLY A N 1
ATOM 627 C CA . GLY A 1 80 ? 3.140 0.762 -16.889 1.00 90.12 80 GLY A CA 1
ATOM 628 C C . GLY A 1 80 ? 3.668 0.158 -15.593 1.00 90.12 80 GLY A C 1
ATOM 629 O O . GLY A 1 80 ? 4.875 -0.049 -15.470 1.00 90.12 80 GLY A O 1
ATOM 630 N N . VAL A 1 81 ? 2.783 -0.129 -14.629 1.00 91.88 81 VAL A N 1
ATOM 631 C CA . VAL A 1 81 ? 3.126 -0.867 -13.411 1.00 91.88 81 VAL A CA 1
ATOM 632 C C . VAL A 1 81 ? 2.094 -1.955 -13.145 1.00 91.88 81 VAL A C 1
ATOM 634 O O . VAL A 1 81 ? 0.904 -1.676 -13.017 1.00 91.88 81 VAL A O 1
ATOM 637 N N . GLU A 1 82 ? 2.567 -3.181 -12.973 1.00 94.56 82 GLU A N 1
ATOM 638 C CA . GLU A 1 82 ? 1.745 -4.353 -12.670 1.00 94.56 82 GLU A CA 1
ATOM 639 C C . GLU A 1 82 ? 2.228 -5.007 -11.373 1.00 94.56 82 GLU A C 1
ATOM 641 O O . GLU A 1 82 ? 3.431 -5.195 -11.179 1.00 94.56 82 GLU A O 1
ATOM 646 N N . LEU A 1 83 ? 1.303 -5.351 -10.476 1.00 95.62 83 LEU A N 1
ATOM 647 C CA . LEU A 1 83 ? 1.619 -6.119 -9.273 1.00 95.62 83 LEU A CA 1
ATOM 648 C C . LEU A 1 83 ? 1.744 -7.601 -9.644 1.00 95.62 83 LEU A C 1
ATOM 650 O O . LEU A 1 83 ? 0.770 -8.203 -10.083 1.00 95.62 83 LEU A O 1
ATOM 654 N N . LEU A 1 84 ? 2.928 -8.185 -9.450 1.00 95.31 84 LEU A N 1
ATOM 655 C CA . LEU A 1 84 ? 3.184 -9.595 -9.760 1.00 95.31 84 LEU A CA 1
ATOM 656 C C . LEU A 1 84 ? 2.938 -10.514 -8.575 1.00 95.31 84 LEU A C 1
ATOM 658 O O . LEU A 1 84 ? 2.446 -11.623 -8.748 1.00 95.31 84 LEU A O 1
ATOM 662 N N . ALA A 1 85 ? 3.348 -10.065 -7.393 1.00 95.06 85 ALA A N 1
ATOM 663 C CA . ALA A 1 85 ? 3.236 -10.819 -6.159 1.00 95.06 85 ALA A CA 1
ATOM 664 C C . ALA A 1 85 ? 3.253 -9.857 -4.971 1.00 95.06 85 ALA A C 1
ATOM 666 O O . ALA A 1 85 ? 3.907 -8.810 -5.019 1.00 95.06 85 ALA A O 1
ATOM 667 N N . ALA A 1 86 ? 2.546 -10.219 -3.910 1.00 94.38 86 ALA A N 1
ATOM 668 C CA . ALA A 1 86 ? 2.532 -9.504 -2.646 1.00 94.38 86 ALA A CA 1
ATOM 669 C C . ALA A 1 86 ? 2.501 -10.530 -1.517 1.00 94.38 86 ALA A C 1
ATOM 671 O O . ALA A 1 86 ? 1.616 -11.382 -1.481 1.00 94.38 86 ALA A O 1
ATOM 672 N N . GLU A 1 87 ? 3.478 -10.446 -0.622 1.00 91.38 87 GLU A N 1
ATOM 673 C CA . GLU A 1 87 ? 3.646 -11.362 0.500 1.00 91.38 87 GLU A CA 1
ATOM 674 C C . GLU A 1 87 ? 3.819 -10.524 1.767 1.00 91.38 87 GLU A C 1
ATOM 676 O O . GLU A 1 87 ? 4.724 -9.690 1.847 1.00 91.38 87 GLU A O 1
ATOM 681 N N . GLY A 1 88 ? 2.927 -10.699 2.748 1.00 84.00 88 GLY A N 1
ATOM 682 C CA . GLY A 1 88 ? 2.713 -9.716 3.820 1.00 84.00 88 GLY A CA 1
ATOM 683 C C . GLY A 1 88 ? 3.980 -9.193 4.513 1.00 84.00 88 GLY A C 1
ATOM 684 O O . GLY A 1 88 ? 4.146 -7.980 4.657 1.00 84.00 88 GLY A O 1
ATOM 685 N N . ASP A 1 89 ? 4.892 -10.091 4.891 1.00 80.94 89 ASP A N 1
ATOM 686 C CA . ASP A 1 89 ? 6.155 -9.738 5.555 1.00 80.94 89 ASP A CA 1
ATOM 687 C C . ASP A 1 89 ? 7.348 -9.583 4.587 1.00 80.94 89 ASP A C 1
ATOM 689 O O . ASP A 1 89 ? 8.376 -9.026 4.982 1.00 80.94 89 ASP A O 1
ATOM 693 N N . GLU A 1 90 ? 7.237 -10.058 3.341 1.00 83.88 90 GLU A N 1
ATOM 694 C CA . GLU A 1 90 ? 8.336 -10.049 2.357 1.00 83.88 90 GLU A CA 1
ATOM 695 C C . GLU A 1 90 ? 8.287 -8.855 1.390 1.00 83.88 90 GLU A C 1
ATOM 697 O O . GLU A 1 90 ? 9.285 -8.543 0.740 1.00 83.88 90 GLU A O 1
ATOM 702 N N . GLY A 1 91 ? 7.150 -8.157 1.322 1.00 91.94 91 GLY A N 1
ATOM 703 C CA . GLY A 1 91 ? 6.946 -7.011 0.444 1.00 91.94 91 GLY A CA 1
ATOM 704 C C . GLY A 1 91 ? 6.217 -7.376 -0.849 1.00 91.94 91 GLY A C 1
ATOM 705 O O . GLY A 1 91 ? 5.560 -8.410 -0.961 1.00 91.94 91 GLY A O 1
ATOM 706 N N . ALA A 1 92 ? 6.280 -6.482 -1.829 1.00 94.62 92 ALA A N 1
ATOM 707 C CA . ALA A 1 92 ? 5.563 -6.624 -3.090 1.00 94.62 92 ALA A CA 1
ATOM 708 C C . ALA A 1 92 ? 6.504 -6.493 -4.288 1.00 94.62 92 ALA A C 1
ATOM 710 O O . ALA A 1 92 ? 7.359 -5.608 -4.327 1.00 94.62 92 ALA A O 1
ATOM 711 N N . ALA A 1 93 ? 6.321 -7.358 -5.282 1.00 94.50 93 ALA A N 1
ATOM 712 C CA . ALA A 1 93 ? 7.054 -7.340 -6.539 1.00 94.50 93 ALA A CA 1
ATOM 713 C C . ALA A 1 93 ? 6.204 -6.695 -7.639 1.00 94.50 93 ALA A C 1
ATOM 715 O O . ALA A 1 93 ? 5.094 -7.142 -7.932 1.00 94.50 93 ALA A O 1
ATOM 716 N N . PHE A 1 94 ? 6.752 -5.670 -8.284 1.00 93.44 94 PHE A N 1
ATOM 717 C CA . PHE A 1 94 ? 6.106 -4.915 -9.349 1.00 93.44 94 PHE A CA 1
ATOM 718 C C . PHE A 1 94 ? 6.880 -5.040 -10.654 1.00 93.44 94 PHE A C 1
ATOM 720 O O . PHE A 1 94 ? 8.092 -4.844 -10.676 1.00 93.44 94 PHE A O 1
ATOM 727 N N . ARG A 1 95 ? 6.182 -5.304 -11.758 1.00 93.06 95 ARG A N 1
ATOM 728 C CA . ARG A 1 95 ? 6.739 -5.173 -13.105 1.00 93.06 95 ARG A CA 1
ATOM 729 C C . ARG A 1 95 ? 6.571 -3.738 -13.574 1.00 93.06 95 ARG A C 1
ATOM 731 O O . ARG A 1 95 ? 5.457 -3.226 -13.574 1.00 93.06 95 ARG A O 1
ATOM 738 N N . VAL A 1 96 ? 7.665 -3.126 -14.004 1.00 91.31 96 VAL A N 1
ATOM 739 C CA . VAL A 1 96 ? 7.686 -1.846 -14.716 1.00 91.31 96 VAL A CA 1
ATOM 740 C C . VAL A 1 96 ? 7.918 -2.125 -16.192 1.00 91.31 96 VAL A C 1
ATOM 742 O O . VAL A 1 96 ? 8.845 -2.861 -16.538 1.00 91.31 96 VAL A O 1
ATOM 745 N N . ASP A 1 97 ? 7.075 -1.562 -17.053 1.00 91.06 97 ASP A N 1
ATOM 746 C CA . ASP A 1 97 ? 7.210 -1.690 -18.503 1.00 91.06 97 ASP A CA 1
ATOM 747 C C . ASP A 1 97 ? 7.925 -0.486 -19.147 1.00 91.06 97 ASP A C 1
ATOM 749 O O . ASP A 1 97 ? 8.304 0.492 -18.495 1.00 91.06 97 ASP A O 1
ATOM 753 N N . ASP A 1 98 ? 8.097 -0.557 -20.468 1.00 87.31 98 ASP A N 1
ATOM 754 C CA . ASP A 1 98 ? 8.739 0.490 -21.267 1.00 87.31 98 ASP A CA 1
ATOM 755 C C . ASP A 1 98 ? 7.982 1.833 -21.248 1.00 87.31 98 ASP A C 1
ATOM 757 O O . ASP A 1 98 ? 8.553 2.859 -21.624 1.00 87.31 98 ASP A O 1
ATOM 761 N N . ALA A 1 99 ? 6.713 1.878 -20.816 1.00 84.31 99 ALA A N 1
ATOM 762 C CA . ALA A 1 99 ? 5.936 3.118 -20.783 1.00 84.31 99 ALA A CA 1
ATOM 763 C C . ALA A 1 99 ? 6.475 4.116 -19.748 1.00 84.31 99 ALA A C 1
ATOM 765 O O . ALA A 1 99 ? 6.194 5.313 -19.848 1.00 84.31 99 ALA A O 1
ATOM 766 N N . LEU A 1 100 ? 7.266 3.645 -18.778 1.00 82.81 100 LEU A N 1
ATOM 767 C CA . LEU A 1 100 ? 7.916 4.481 -17.768 1.00 82.81 100 LEU A CA 1
ATOM 768 C C . LEU A 1 100 ? 9.392 4.786 -18.070 1.00 82.81 100 LEU A C 1
ATOM 770 O O . LEU A 1 100 ? 10.049 5.434 -17.254 1.00 82.81 100 LEU A O 1
ATOM 774 N N . ALA A 1 101 ? 9.907 4.410 -19.247 1.00 78.81 101 ALA A N 1
ATOM 775 C CA . ALA A 1 101 ? 11.302 4.655 -19.627 1.00 78.81 101 ALA A CA 1
ATOM 776 C C . ALA A 1 101 ? 11.684 6.152 -19.600 1.00 78.81 101 ALA A C 1
ATOM 778 O O . ALA A 1 101 ? 12.802 6.506 -19.223 1.00 78.81 101 ALA A O 1
ATOM 779 N N . ASP A 1 102 ? 10.738 7.048 -19.910 1.00 80.19 102 ASP A N 1
ATOM 780 C CA . ASP A 1 102 ? 10.930 8.508 -19.864 1.00 80.19 102 ASP A CA 1
ATOM 781 C C . ASP A 1 102 ? 11.175 9.055 -18.439 1.00 80.19 102 ASP A C 1
ATOM 783 O O . ASP A 1 102 ? 11.558 10.216 -18.265 1.00 80.19 102 ASP A O 1
ATOM 787 N N . LEU A 1 103 ? 10.955 8.238 -17.403 1.00 81.19 103 LEU A N 1
ATOM 788 C CA . LEU A 1 103 ? 11.174 8.594 -16.000 1.00 81.19 103 LEU A CA 1
ATOM 789 C C . LEU A 1 103 ? 12.531 8.130 -15.456 1.00 81.19 103 LEU A C 1
ATOM 791 O O . LEU A 1 103 ? 12.724 8.184 -14.242 1.00 81.19 103 LEU A O 1
ATOM 795 N N . ASP A 1 104 ? 13.477 7.761 -16.325 1.00 81.81 104 ASP A N 1
ATOM 796 C CA . ASP A 1 104 ? 14.788 7.202 -15.953 1.00 81.81 104 ASP A CA 1
ATOM 797 C C . ASP A 1 104 ? 14.654 5.906 -15.128 1.00 81.81 104 ASP A C 1
ATOM 799 O O . ASP A 1 104 ? 15.422 5.661 -14.197 1.00 81.81 104 ASP A O 1
ATOM 803 N N . CYS A 1 105 ? 13.646 5.095 -15.451 1.00 83.50 105 CYS A N 1
ATOM 804 C CA . CYS A 1 105 ? 13.403 3.802 -14.825 1.00 83.50 105 CYS A CA 1
ATOM 805 C C . CYS A 1 105 ? 13.535 2.701 -15.867 1.00 83.50 105 CYS A C 1
ATOM 807 O O . CYS A 1 105 ? 12.924 2.767 -16.934 1.00 83.50 105 CYS A O 1
ATOM 809 N N . GLU A 1 106 ? 14.374 1.715 -15.566 1.00 88.62 106 GLU A N 1
ATOM 810 C CA . GLU A 1 106 ? 14.573 0.581 -16.456 1.00 88.62 106 GLU A CA 1
ATOM 811 C C . GLU A 1 106 ? 13.364 -0.363 -16.366 1.00 88.62 106 GLU A C 1
ATOM 813 O O . GLU A 1 106 ? 12.827 -0.587 -15.283 1.00 88.62 106 GLU A O 1
ATOM 818 N N . PRO A 1 107 ? 12.904 -0.934 -17.484 1.00 89.81 107 PRO A N 1
ATOM 819 C CA . PRO A 1 107 ? 11.907 -1.994 -17.444 1.00 89.81 107 PRO A CA 1
ATOM 820 C C . PRO A 1 107 ? 12.444 -3.188 -16.652 1.00 89.81 107 PRO A C 1
ATOM 822 O O . PRO A 1 107 ? 13.587 -3.608 -16.844 1.00 89.81 107 PRO A O 1
ATOM 825 N N . GLY A 1 108 ? 11.626 -3.766 -15.777 1.00 90.62 108 GLY A N 1
ATOM 826 C CA . GLY A 1 108 ? 12.090 -4.838 -14.901 1.00 90.62 108 GLY A CA 1
ATOM 827 C C . GLY A 1 108 ? 11.155 -5.141 -13.743 1.00 90.62 108 GLY A C 1
ATOM 828 O O . GLY A 1 108 ? 10.025 -4.658 -13.693 1.00 90.62 108 GLY A O 1
ATOM 829 N N . VAL A 1 109 ? 11.634 -5.973 -12.818 1.00 91.12 109 VAL A N 1
ATOM 830 C CA . VAL A 1 109 ? 10.922 -6.313 -11.582 1.00 91.12 109 VAL A CA 1
ATOM 831 C C . VAL A 1 109 ? 11.549 -5.558 -10.418 1.00 91.12 109 VAL A C 1
ATOM 833 O O . VAL A 1 109 ? 12.756 -5.626 -10.201 1.00 91.12 109 VAL A O 1
ATOM 836 N N . TYR A 1 110 ? 10.710 -4.856 -9.668 1.00 91.00 110 TYR A N 1
ATOM 837 C CA . TYR A 1 110 ? 11.085 -4.024 -8.536 1.00 91.00 110 TYR A CA 1
ATOM 838 C C . TYR A 1 110 ? 10.404 -4.525 -7.271 1.00 91.00 110 TYR A C 1
ATOM 840 O O . TYR A 1 110 ? 9.199 -4.767 -7.269 1.00 91.00 110 TYR A O 1
ATOM 848 N N . HIS A 1 111 ? 11.170 -4.645 -6.190 1.00 92.31 111 HIS A N 1
ATOM 849 C CA . HIS A 1 111 ? 10.648 -5.022 -4.880 1.00 92.31 111 HIS A CA 1
ATOM 850 C C . HIS A 1 111 ? 10.419 -3.771 -4.043 1.00 92.31 111 HIS A C 1
ATOM 852 O O . HIS A 1 111 ? 11.337 -2.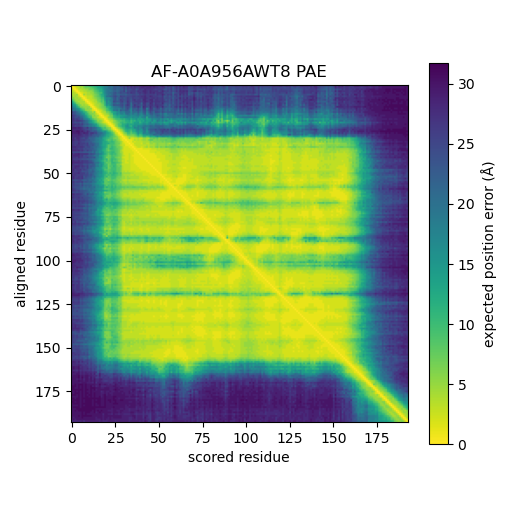967 -3.873 1.00 92.31 111 HIS A O 1
ATOM 858 N N . LEU A 1 112 ? 9.200 -3.615 -3.538 1.00 92.38 112 LEU A N 1
ATOM 859 C CA . LEU A 1 112 ? 8.787 -2.490 -2.713 1.00 92.38 112 LEU A CA 1
ATOM 860 C C . LEU A 1 112 ? 8.266 -2.974 -1.369 1.00 92.38 112 LEU A C 1
ATOM 862 O O . LEU A 1 112 ? 7.516 -3.947 -1.281 1.00 92.38 112 LEU A O 1
ATOM 866 N N . ASP A 1 113 ? 8.602 -2.216 -0.336 1.00 94.25 113 ASP A N 1
ATOM 867 C CA . ASP A 1 113 ? 8.150 -2.442 1.023 1.00 94.25 113 ASP A CA 1
ATOM 868 C C . ASP A 1 113 ? 7.037 -1.465 1.413 1.00 94.25 113 ASP A C 1
ATOM 870 O O . ASP A 1 113 ? 6.756 -0.447 0.771 1.00 94.25 113 ASP A O 1
ATOM 874 N N . VAL A 1 114 ? 6.469 -1.707 2.592 1.00 94.62 114 VAL A N 1
ATOM 875 C CA . VAL A 1 114 ? 5.697 -0.693 3.309 1.00 94.62 114 VAL A CA 1
ATOM 876 C C . VAL A 1 114 ? 6.505 0.605 3.445 1.00 94.62 114 VAL A C 1
ATOM 878 O O . VAL A 1 114 ? 7.694 0.598 3.769 1.00 94.62 114 VAL A O 1
ATOM 881 N N . ASP A 1 115 ? 5.819 1.736 3.275 1.00 94.06 115 ASP A N 1
ATOM 882 C CA . ASP A 1 115 ? 6.366 3.098 3.231 1.00 94.06 115 ASP A CA 1
ATOM 883 C C . ASP A 1 115 ? 7.109 3.488 1.942 1.00 94.06 115 ASP A C 1
ATOM 885 O O . ASP A 1 115 ? 7.511 4.654 1.838 1.00 94.06 115 ASP A O 1
ATOM 889 N N . ASP A 1 116 ? 7.259 2.589 0.965 1.00 93.94 116 ASP A N 1
ATOM 890 C CA . ASP A 1 116 ? 7.713 2.971 -0.375 1.00 93.94 116 ASP A CA 1
ATOM 891 C C . ASP A 1 116 ? 6.610 3.674 -1.177 1.00 93.94 116 ASP A C 1
ATOM 893 O O . ASP A 1 116 ? 5.425 3.680 -0.814 1.00 93.94 116 ASP A O 1
ATOM 897 N N . SER A 1 117 ? 7.035 4.360 -2.238 1.00 92.81 117 SER A N 1
ATOM 898 C CA . SER A 1 117 ? 6.156 5.125 -3.118 1.00 92.81 117 SER A CA 1
ATOM 899 C C . SER A 1 117 ? 5.781 4.327 -4.358 1.00 92.81 117 SER A C 1
ATOM 901 O O . SER A 1 117 ? 6.526 3.448 -4.777 1.00 92.81 117 SER A O 1
ATOM 903 N N . LEU A 1 118 ? 4.671 4.694 -4.995 1.00 90.31 118 LEU A N 1
ATOM 904 C CA . LEU A 1 118 ? 4.361 4.265 -6.359 1.00 90.31 118 LEU A CA 1
ATOM 905 C C . LEU A 1 118 ? 3.882 5.451 -7.213 1.00 90.31 118 LEU A C 1
ATOM 907 O O . LEU A 1 118 ? 2.695 5.768 -7.296 1.00 90.31 118 LEU A O 1
ATOM 911 N N . GLY A 1 119 ? 4.830 6.157 -7.818 1.00 86.31 119 GLY A N 1
ATOM 912 C CA . GLY A 1 119 ? 4.637 7.480 -8.411 1.00 86.31 119 GLY A CA 1
ATOM 913 C C . GLY A 1 119 ? 4.588 8.594 -7.358 1.00 86.31 119 GLY A C 1
ATOM 914 O O . GLY A 1 119 ? 4.846 8.368 -6.177 1.00 86.31 119 GLY A O 1
ATOM 915 N N . ASP A 1 120 ? 4.240 9.812 -7.782 1.00 73.62 120 ASP A N 1
ATOM 916 C CA . ASP A 1 120 ? 4.403 11.025 -6.961 1.00 73.62 120 ASP A CA 1
ATOM 917 C C . ASP A 1 120 ? 3.418 11.161 -5.776 1.00 73.62 120 ASP A C 1
ATOM 919 O O . ASP A 1 120 ? 3.694 11.901 -4.833 1.00 73.62 120 ASP A O 1
ATOM 923 N N . ASP A 1 121 ? 2.301 10.426 -5.763 1.00 84.25 121 ASP A N 1
ATOM 924 C CA . ASP A 1 121 ? 1.206 10.610 -4.788 1.00 84.25 121 ASP A CA 1
ATOM 925 C C . ASP A 1 121 ? 0.629 9.297 -4.229 1.00 84.25 121 ASP A C 1
ATOM 927 O O . ASP A 1 121 ? -0.491 9.284 -3.698 1.00 84.25 121 ASP A O 1
ATOM 931 N N . THR A 1 122 ? 1.376 8.198 -4.347 1.00 93.25 122 THR A N 1
ATOM 932 C CA . THR A 1 122 ? 0.953 6.882 -3.852 1.00 93.25 122 THR A CA 1
ATOM 933 C C . THR A 1 122 ? 1.926 6.383 -2.803 1.00 93.25 122 THR A C 1
ATOM 935 O O . THR A 1 122 ? 3.120 6.319 -3.068 1.00 93.25 122 THR A O 1
ATOM 938 N N . ALA A 1 123 ? 1.429 6.003 -1.631 1.00 95.00 123 ALA A N 1
ATOM 939 C CA . ALA A 1 123 ? 2.243 5.414 -0.573 1.00 95.00 123 ALA A CA 1
ATOM 940 C C . ALA A 1 123 ? 1.743 4.014 -0.228 1.00 95.00 123 ALA A C 1
ATOM 942 O O . ALA A 1 123 ? 0.547 3.843 0.015 1.00 95.00 123 ALA A O 1
ATOM 943 N N . ILE A 1 124 ? 2.648 3.039 -0.148 1.00 95.81 124 ILE A N 1
ATOM 944 C CA . ILE A 1 124 ? 2.317 1.685 0.304 1.00 95.81 124 ILE A CA 1
ATOM 945 C C . ILE A 1 124 ? 2.079 1.713 1.814 1.00 95.81 124 ILE A C 1
ATOM 947 O O . ILE A 1 124 ? 2.949 2.094 2.602 1.00 95.81 124 ILE A O 1
ATOM 951 N N . LEU A 1 125 ? 0.871 1.328 2.219 1.00 96.19 125 LEU A N 1
ATOM 952 C CA . LEU A 1 125 ? 0.436 1.331 3.613 1.00 96.19 125 LEU A CA 1
ATOM 953 C C . LEU A 1 125 ? 0.589 -0.038 4.271 1.00 96.19 125 LEU A C 1
ATOM 955 O O . LEU A 1 125 ? 0.988 -0.102 5.435 1.00 96.19 125 LEU A O 1
ATOM 959 N N . ALA A 1 126 ? 0.252 -1.092 3.533 1.00 96.62 126 ALA A N 1
ATOM 960 C CA . ALA A 1 126 ? 0.371 -2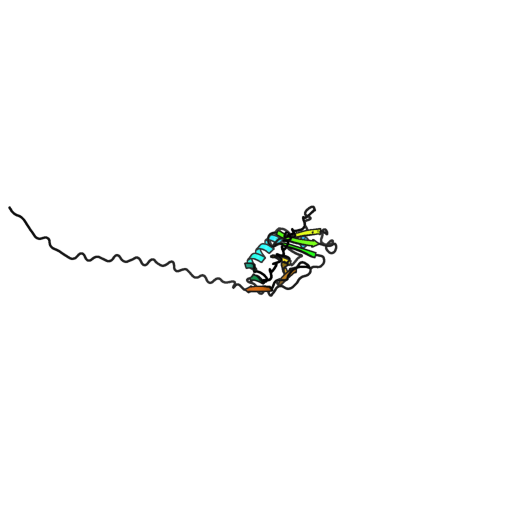.480 3.949 1.00 96.62 126 ALA A CA 1
ATOM 961 C C . ALA A 1 126 ? 0.516 -3.376 2.715 1.00 96.62 126 ALA A C 1
ATOM 963 O O . ALA A 1 126 ? -0.042 -3.076 1.656 1.00 96.62 126 ALA A O 1
ATOM 964 N N . VAL A 1 127 ? 1.246 -4.469 2.888 1.00 96.88 127 VAL A N 1
ATOM 965 C CA . VAL A 1 127 ? 1.319 -5.578 1.942 1.00 96.88 127 VAL A CA 1
ATOM 966 C C . VAL A 1 127 ? 0.558 -6.735 2.579 1.00 96.88 127 VAL A C 1
ATOM 968 O O . VAL A 1 127 ? 0.706 -6.988 3.772 1.00 96.88 127 VAL A O 1
ATOM 971 N N . LEU A 1 128 ? -0.320 -7.358 1.808 1.00 95.88 128 LEU A N 1
ATOM 972 C CA . LEU A 1 128 ? -1.127 -8.516 2.175 1.00 95.88 128 LEU A CA 1
ATOM 973 C C . LEU A 1 128 ? -0.910 -9.582 1.100 1.00 95.88 128 LEU A C 1
ATOM 975 O O . LEU A 1 128 ? -0.379 -9.269 0.033 1.00 95.88 128 LEU A O 1
ATOM 979 N N . ASP A 1 129 ? -1.361 -10.804 1.358 1.00 94.69 129 ASP A N 1
ATOM 980 C CA . ASP A 1 129 ? -1.290 -11.879 0.369 1.00 94.69 129 ASP A CA 1
ATOM 981 C C . ASP A 1 129 ? -2.054 -11.458 -0.897 1.00 94.69 129 ASP A C 1
ATOM 983 O O . ASP A 1 129 ? -3.248 -11.149 -0.844 1.00 94.69 129 ASP A O 1
ATOM 987 N N . ASP A 1 130 ? -1.326 -11.348 -2.011 1.00 95.62 130 ASP A N 1
ATOM 988 C CA . ASP A 1 130 ? -1.810 -10.950 -3.342 1.00 95.62 130 ASP A CA 1
ATOM 989 C C . ASP A 1 130 ? -2.401 -9.530 -3.476 1.00 95.62 130 ASP A C 1
ATOM 991 O O . ASP A 1 130 ? -2.814 -9.121 -4.567 1.00 95.62 130 ASP A O 1
ATOM 995 N N . VAL A 1 131 ? -2.416 -8.734 -2.400 1.00 97.19 131 VAL A N 1
AT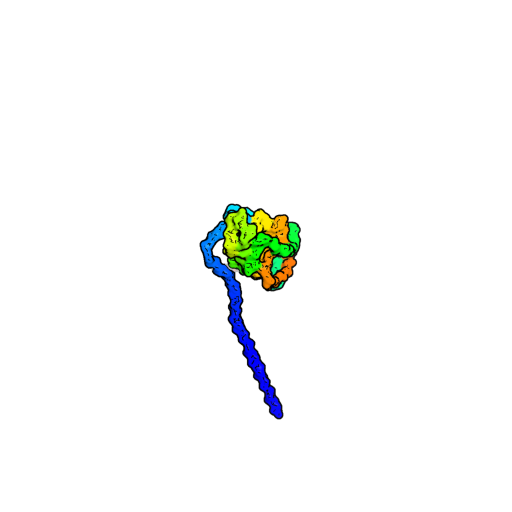OM 996 C CA . VAL A 1 131 ? -3.034 -7.400 -2.369 1.00 97.19 131 VAL A CA 1
ATOM 997 C C . VAL A 1 131 ? -2.128 -6.379 -1.685 1.00 97.19 131 VAL A C 1
ATOM 999 O O . VAL A 1 131 ? -1.651 -6.571 -0.573 1.00 97.19 131 VAL A O 1
ATOM 1002 N N . VAL A 1 132 ? -1.958 -5.209 -2.300 1.00 97.69 132 VAL A N 1
ATOM 1003 C CA . VAL A 1 132 ? -1.224 -4.080 -1.711 1.00 97.69 132 VAL A CA 1
ATOM 1004 C C . VAL A 1 132 ? -2.188 -2.944 -1.402 1.00 97.69 132 VAL A C 1
ATOM 1006 O O . VAL A 1 132 ? -2.829 -2.395 -2.298 1.00 97.69 132 VAL A O 1
ATOM 1009 N N . LEU A 1 133 ? -2.274 -2.550 -0.130 1.00 97.62 133 LEU A N 1
ATOM 1010 C CA . LEU A 1 133 ? -3.058 -1.396 0.309 1.00 97.62 133 LEU A CA 1
ATOM 1011 C C . LEU A 1 133 ? -2.226 -0.119 0.161 1.00 97.62 133 LEU A C 1
ATOM 1013 O O . LEU A 1 133 ? -1.119 -0.019 0.697 1.00 97.62 133 LEU A O 1
ATOM 1017 N N . VAL A 1 134 ? -2.788 0.896 -0.495 1.00 97.12 134 VAL A N 1
ATOM 1018 C CA . VAL A 1 134 ? -2.095 2.160 -0.767 1.00 97.12 134 VAL A CA 1
ATOM 1019 C C . VAL A 1 134 ? -2.915 3.387 -0.363 1.00 97.12 134 VAL A C 1
ATOM 1021 O O . VAL A 1 134 ? -4.145 3.391 -0.402 1.00 97.12 134 VAL A O 1
ATOM 1024 N N . GLU A 1 135 ? -2.229 4.471 -0.004 1.00 96.19 135 GLU A N 1
ATOM 1025 C CA . GLU A 1 135 ? -2.806 5.817 0.030 1.00 96.19 135 GLU A CA 1
ATOM 1026 C C . GLU A 1 135 ? -2.552 6.477 -1.326 1.00 96.19 135 GLU A C 1
ATOM 1028 O O . GLU A 1 135 ? -1.402 6.757 -1.641 1.00 96.19 135 GLU A O 1
ATOM 1033 N N . PHE A 1 136 ? -3.599 6.780 -2.096 1.00 95.06 136 PHE A N 1
ATOM 1034 C CA . PHE A 1 136 ? -3.507 7.510 -3.362 1.00 95.06 136 PHE A CA 1
ATOM 1035 C C . PHE A 1 136 ? -4.284 8.820 -3.276 1.00 95.06 136 PHE A C 1
ATOM 1037 O O . PHE A 1 136 ? -5.498 8.823 -3.056 1.00 95.06 136 PHE A O 1
ATOM 1044 N N . LYS A 1 137 ? -3.593 9.957 -3.433 1.00 92.88 137 LYS A N 1
ATOM 1045 C CA . LYS A 1 137 ? -4.209 11.303 -3.401 1.00 92.88 137 LYS A CA 1
ATOM 1046 C C . LYS A 1 137 ? -5.111 11.536 -2.173 1.00 92.88 137 LYS A C 1
ATOM 1048 O O . LYS A 1 137 ? -6.151 12.190 -2.253 1.00 92.88 137 LYS A O 1
ATOM 1053 N N . GLY A 1 138 ? -4.705 10.996 -1.021 1.00 92.56 138 GLY A N 1
ATOM 1054 C CA . GLY A 1 138 ? -5.427 11.118 0.251 1.00 92.56 138 GLY A CA 1
ATOM 1055 C C . GLY A 1 138 ? -6.610 10.161 0.428 1.00 92.56 138 GLY A C 1
ATOM 1056 O O . GLY A 1 138 ? -7.329 10.276 1.418 1.00 92.56 138 GLY A O 1
ATOM 1057 N N . GLN A 1 139 ? -6.817 9.220 -0.490 1.00 95.06 139 GLN A N 1
ATOM 1058 C CA . GLN A 1 139 ? -7.831 8.172 -0.394 1.00 95.06 139 GLN A CA 1
ATOM 1059 C C . GLN A 1 139 ? -7.165 6.801 -0.260 1.00 95.06 139 GLN A C 1
ATOM 1061 O O . GLN A 1 139 ? -6.003 6.642 -0.626 1.00 95.06 139 GLN A O 1
ATOM 1066 N N . LEU A 1 140 ? -7.894 5.812 0.259 1.00 96.81 140 LEU A N 1
ATOM 1067 C CA . LEU A 1 140 ? -7.424 4.430 0.251 1.00 96.81 140 LEU A CA 1
ATOM 1068 C C . LEU A 1 140 ? -7.733 3.787 -1.090 1.00 96.81 140 LEU A C 1
ATOM 1070 O O . LEU A 1 140 ? -8.880 3.819 -1.532 1.00 96.81 140 LEU A O 1
ATOM 1074 N N . GLY A 1 141 ? -6.730 3.161 -1.683 1.00 97.06 141 GLY A N 1
ATOM 1075 C CA . GLY A 1 141 ? -6.899 2.253 -2.802 1.00 97.06 141 GLY A CA 1
ATOM 1076 C C . GLY A 1 141 ? -6.180 0.937 -2.548 1.00 97.06 141 GLY A C 1
ATOM 1077 O O . GLY A 1 141 ? -5.482 0.789 -1.546 1.00 97.06 141 GLY A O 1
ATOM 1078 N N . TYR A 1 142 ? -6.364 -0.020 -3.445 1.00 97.94 142 TYR A N 1
ATOM 1079 C CA . TYR A 1 142 ? -5.621 -1.271 -3.420 1.00 97.94 142 TYR A CA 1
ATOM 1080 C C . TYR A 1 142 ? -5.215 -1.694 -4.829 1.00 97.94 142 TYR A C 1
ATOM 1082 O O . TYR A 1 142 ? -5.916 -1.402 -5.798 1.00 97.94 142 TYR A O 1
ATOM 1090 N N . LEU A 1 143 ? -4.080 -2.377 -4.905 1.00 97.56 143 LEU A N 1
ATOM 1091 C CA . LEU A 1 143 ? -3.592 -3.101 -6.074 1.00 97.56 143 LEU A CA 1
ATOM 1092 C C . LEU A 1 143 ? -3.723 -4.588 -5.770 1.00 97.56 143 LEU A C 1
ATOM 1094 O O . LEU A 1 143 ? -3.584 -4.980 -4.613 1.00 97.56 143 LEU A O 1
ATOM 1098 N N . ALA A 1 144 ? -4.007 -5.395 -6.778 1.00 97.44 144 ALA A N 1
ATOM 1099 C CA . ALA A 1 144 ? -4.199 -6.828 -6.623 1.00 97.44 144 ALA A CA 1
ATOM 1100 C C . ALA A 1 144 ? -3.558 -7.553 -7.808 1.00 97.44 144 ALA A C 1
ATOM 1102 O O . ALA A 1 144 ? -3.536 -6.990 -8.906 1.00 97.44 144 ALA A O 1
ATOM 1103 N N . THR A 1 145 ? -3.024 -8.750 -7.575 1.00 96.81 145 THR A N 1
ATOM 1104 C CA . THR A 1 145 ? -2.610 -9.648 -8.661 1.00 96.81 145 THR A CA 1
ATOM 1105 C C . THR A 1 145 ? -3.843 -10.138 -9.428 1.00 96.81 145 THR A C 1
ATOM 1107 O O . THR A 1 145 ? -4.976 -10.024 -8.949 1.00 96.81 145 THR A O 1
ATOM 1110 N N . ASP A 1 146 ? -3.643 -10.685 -10.627 1.00 94.88 146 ASP A N 1
ATOM 1111 C CA . ASP A 1 146 ? -4.746 -11.169 -11.472 1.00 94.88 146 ASP A CA 1
ATOM 1112 C C . ASP A 1 146 ? -5.569 -12.290 -10.810 1.00 94.88 146 ASP A C 1
ATOM 1114 O O . ASP A 1 146 ? -6.777 -12.392 -11.037 1.00 94.88 146 ASP A O 1
ATOM 1118 N N . ASP A 1 147 ? -4.925 -13.102 -9.966 1.00 94.50 147 ASP A N 1
ATOM 1119 C CA . ASP A 1 147 ? -5.528 -14.252 -9.283 1.00 94.50 147 ASP A CA 1
ATOM 1120 C C . ASP A 1 147 ? -5.977 -13.938 -7.840 1.00 94.50 147 ASP A C 1
ATOM 1122 O O . ASP A 1 147 ? -6.457 -14.826 -7.131 1.00 94.50 147 ASP A O 1
ATOM 1126 N N . ALA A 1 148 ? -5.847 -12.684 -7.395 1.00 95.88 148 ALA A N 1
ATOM 1127 C CA . ALA A 1 148 ? -6.104 -12.290 -6.014 1.00 95.88 148 ALA A CA 1
ATOM 1128 C C . ALA A 1 148 ? -7.574 -12.467 -5.594 1.00 95.88 148 ALA A C 1
ATOM 1130 O O . ALA A 1 148 ? -8.507 -11.962 -6.234 1.00 95.88 148 ALA A O 1
ATOM 1131 N N . GLU A 1 149 ? -7.792 -13.072 -4.425 1.00 95.38 149 GLU A N 1
ATOM 1132 C CA . GLU A 1 149 ? -9.089 -13.025 -3.752 1.00 95.38 149 GLU A CA 1
ATOM 1133 C C . GLU A 1 149 ? -9.237 -11.695 -2.997 1.00 95.38 149 GLU A C 1
ATOM 1135 O O . GLU A 1 149 ? -8.587 -11.447 -1.984 1.00 95.38 149 GLU A O 1
ATO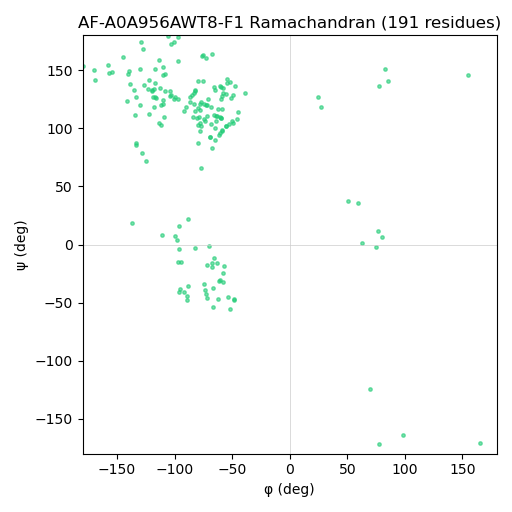M 1140 N N . ILE A 1 150 ? -10.103 -10.805 -3.495 1.00 96.38 150 ILE A N 1
ATOM 1141 C CA . ILE A 1 150 ? -10.250 -9.465 -2.911 1.00 96.38 150 ILE A CA 1
ATOM 1142 C C . ILE A 1 150 ? -10.956 -9.540 -1.548 1.00 96.38 150 ILE A C 1
ATOM 1144 O O . ILE A 1 150 ? -12.134 -9.915 -1.495 1.00 96.38 150 ILE A O 1
ATOM 1148 N N . PRO A 1 151 ? -10.317 -9.084 -0.455 1.00 96.00 151 PRO A N 1
ATOM 1149 C CA . PRO A 1 151 ? -10.902 -9.190 0.869 1.00 96.00 151 PRO A CA 1
ATOM 1150 C C . PRO A 1 151 ? -12.061 -8.211 1.079 1.00 96.00 151 PRO A C 1
ATOM 1152 O O . PRO A 1 151 ? -12.207 -7.156 0.441 1.00 96.00 151 PRO A O 1
ATOM 1155 N N . THR A 1 152 ? -12.883 -8.520 2.077 1.00 97.44 152 THR A N 1
ATOM 1156 C CA . THR A 1 152 ? -13.857 -7.575 2.610 1.00 97.44 152 THR A CA 1
ATOM 1157 C C . THR A 1 152 ? -13.163 -6.573 3.528 1.00 97.44 152 THR A C 1
ATOM 1159 O O . THR A 1 152 ? -12.674 -6.895 4.603 1.00 97.44 152 THR A O 1
ATOM 1162 N N . TRP A 1 153 ? -13.172 -5.306 3.130 1.00 97.69 153 TRP A N 1
ATOM 1163 C CA . TRP A 1 153 ? -12.591 -4.221 3.919 1.00 97.69 153 TRP A CA 1
ATOM 1164 C C . TRP A 1 153 ? -13.502 -3.796 5.079 1.00 97.69 153 TRP A C 1
ATOM 1166 O O . TRP A 1 153 ? -14.617 -3.308 4.848 1.00 97.69 153 TRP A O 1
ATOM 1176 N N . ARG A 1 154 ? -13.014 -3.892 6.321 1.00 97.38 154 ARG A N 1
ATOM 1177 C CA . ARG A 1 154 ? -13.681 -3.353 7.514 1.00 97.38 154 ARG A CA 1
ATOM 1178 C C . ARG A 1 154 ? -12.914 -2.147 8.052 1.00 97.38 154 ARG A C 1
ATOM 1180 O O . ARG A 1 154 ? -11.836 -2.261 8.622 1.00 97.38 154 ARG A O 1
ATOM 1187 N N . MET A 1 155 ? -13.515 -0.970 7.904 1.00 96.69 155 MET A N 1
ATOM 1188 C CA . MET A 1 155 ? -12.941 0.290 8.383 1.00 96.69 155 MET A CA 1
ATOM 1189 C C . MET A 1 155 ? -13.253 0.494 9.869 1.00 96.69 155 MET A C 1
ATOM 1191 O O . MET A 1 155 ? -14.424 0.568 10.253 1.00 96.69 155 MET A O 1
ATOM 1195 N N . ILE A 1 156 ? -12.219 0.623 10.698 1.00 95.12 156 ILE A N 1
ATOM 1196 C CA . ILE A 1 156 ? -12.331 0.895 12.133 1.00 95.12 156 ILE A CA 1
ATOM 1197 C C . ILE A 1 156 ? -11.804 2.303 12.395 1.00 95.12 156 ILE A C 1
ATOM 1199 O O . ILE A 1 156 ? -10.599 2.552 12.440 1.00 95.12 156 ILE A O 1
ATOM 1203 N N . TRP A 1 157 ? -12.723 3.245 12.594 1.00 93.19 157 TRP A N 1
ATOM 1204 C CA . TRP A 1 157 ? -12.344 4.604 12.957 1.00 93.19 157 TRP A CA 1
ATOM 1205 C C . TRP A 1 157 ? -11.956 4.682 14.436 1.00 93.19 157 TRP A C 1
ATOM 1207 O O . TRP A 1 157 ? -12.758 4.378 15.326 1.00 93.19 157 TRP A O 1
ATOM 1217 N N . LEU A 1 158 ? -10.736 5.139 14.701 1.00 88.94 158 LEU A N 1
ATOM 1218 C CA . LEU A 1 158 ? -10.226 5.409 16.035 1.00 88.94 158 LEU A CA 1
ATOM 1219 C C . LEU A 1 158 ? -10.301 6.902 16.333 1.00 88.94 158 LEU A C 1
ATOM 1221 O O . LEU A 1 158 ? -9.770 7.744 15.605 1.00 88.94 158 LEU A O 1
ATOM 1225 N N . ALA A 1 159 ? -10.927 7.233 17.461 1.00 84.00 159 ALA A N 1
ATOM 1226 C CA . ALA A 1 159 ? -10.978 8.608 17.920 1.00 84.00 159 ALA A CA 1
ATOM 1227 C C . ALA A 1 159 ? -9.555 9.146 18.172 1.00 84.00 159 ALA A C 1
ATOM 1229 O O . ALA A 1 159 ? -8.756 8.480 18.836 1.00 84.00 159 ALA A O 1
ATOM 1230 N N . PRO A 1 160 ? -9.239 10.384 17.746 1.00 73.75 160 PRO A N 1
ATOM 1231 C CA . PRO A 1 160 ? -7.911 10.975 17.940 1.00 73.75 160 PRO A CA 1
ATOM 1232 C C . PRO A 1 160 ? -7.609 11.315 19.411 1.00 73.75 160 PRO A C 1
ATOM 1234 O O . PRO A 1 160 ? -6.531 11.809 19.738 1.00 73.75 160 PRO A O 1
ATOM 1237 N N . TRP A 1 161 ? -8.559 11.080 20.318 1.00 77.50 161 TRP A N 1
ATOM 1238 C CA . TRP A 1 161 ? -8.446 11.324 21.749 1.00 77.50 161 TRP A CA 1
ATOM 1239 C C . TRP A 1 161 ? -8.570 10.013 22.528 1.00 77.50 161 TRP A C 1
ATOM 1241 O O . TRP A 1 161 ? -9.415 9.167 22.249 1.00 77.50 161 TRP A O 1
ATOM 1251 N N . ARG A 1 162 ? -7.732 9.855 23.557 1.00 72.94 162 ARG A N 1
ATOM 1252 C CA . ARG A 1 162 ? -7.763 8.703 24.468 1.00 72.94 162 ARG A CA 1
ATOM 1253 C C . ARG A 1 162 ? -8.390 9.112 25.797 1.00 72.94 162 ARG A C 1
ATOM 1255 O O . ARG A 1 162 ? -7.989 10.111 26.393 1.00 72.94 162 ARG A O 1
ATOM 1262 N N . ILE A 1 163 ? -9.335 8.319 26.304 1.00 77.00 163 ILE A N 1
ATOM 1263 C CA . ILE A 1 163 ? -9.864 8.507 27.661 1.00 77.00 163 ILE A CA 1
ATOM 1264 C C . ILE A 1 163 ? -8.834 7.964 28.656 1.00 77.00 163 ILE A C 1
ATOM 1266 O O . ILE A 1 163 ? -8.737 6.758 28.879 1.00 77.00 163 ILE A O 1
ATOM 1270 N N . ILE A 1 164 ? -8.067 8.853 29.286 1.00 78.50 164 ILE A N 1
ATOM 1271 C CA . ILE A 1 164 ? -7.135 8.473 30.352 1.00 78.50 164 ILE A CA 1
ATOM 1272 C C . ILE A 1 164 ? -7.936 8.253 31.638 1.00 78.50 164 ILE A C 1
ATOM 1274 O O . ILE A 1 164 ? -8.242 9.197 32.369 1.00 78.50 164 ILE A O 1
ATOM 1278 N N . ARG A 1 165 ? -8.266 6.998 31.956 1.00 75.31 165 ARG A N 1
ATOM 1279 C CA . ARG A 1 165 ? -8.740 6.654 33.301 1.00 75.31 165 ARG A CA 1
ATOM 1280 C C . ARG A 1 165 ? -7.535 6.568 34.227 1.00 75.31 165 ARG A C 1
ATOM 1282 O O . ARG A 1 165 ? -6.743 5.633 34.134 1.00 75.31 165 ARG A O 1
ATOM 1289 N N . ARG A 1 166 ? -7.396 7.531 35.145 1.00 76.88 166 ARG A N 1
ATOM 1290 C CA . ARG A 1 166 ? -6.493 7.362 36.288 1.00 76.88 166 ARG A CA 1
ATOM 1291 C C . ARG A 1 166 ? -6.984 6.145 37.060 1.00 76.88 166 ARG A C 1
ATOM 1293 O O . ARG A 1 166 ? -8.047 6.189 37.671 1.00 76.88 166 ARG A O 1
ATOM 1300 N N . ARG A 1 167 ? -6.230 5.049 36.993 1.00 74.19 167 ARG A N 1
ATOM 1301 C CA . ARG A 1 167 ? -6.410 3.923 37.904 1.00 74.19 167 ARG A CA 1
ATOM 1302 C C . ARG A 1 167 ? -6.175 4.511 39.286 1.00 74.19 167 ARG A C 1
ATOM 1304 O O . ARG A 1 167 ? -5.053 4.920 39.575 1.00 74.19 167 ARG A O 1
ATOM 1311 N N . GLU A 1 168 ? -7.226 4.648 40.089 1.00 71.00 168 GLU A N 1
ATOM 1312 C CA . GLU A 1 168 ? -7.066 4.965 41.501 1.00 71.00 168 GLU A CA 1
ATOM 1313 C C . GLU A 1 168 ? -6.211 3.840 42.077 1.00 71.00 168 GLU A C 1
ATOM 1315 O O . GLU A 1 168 ? -6.680 2.728 42.320 1.00 71.00 168 GLU A O 1
ATOM 1320 N N . THR A 1 169 ? -4.906 4.090 42.189 1.00 66.56 169 THR A N 1
ATOM 1321 C CA . THR A 1 169 ? -4.010 3.284 43.000 1.00 66.56 169 THR A CA 1
ATOM 1322 C C . THR A 1 169 ? -4.592 3.389 44.386 1.00 66.56 169 THR A C 1
ATOM 1324 O O . THR A 1 169 ? -4.458 4.435 45.023 1.00 66.56 169 THR A O 1
ATOM 1327 N N . GLY A 1 170 ? -5.353 2.361 44.769 1.00 59.09 170 GLY A N 1
ATOM 1328 C CA . GLY A 1 170 ? -6.076 2.319 46.020 1.00 59.09 170 GLY A CA 1
ATOM 1329 C C . GLY A 1 170 ? -5.149 2.811 47.110 1.00 59.09 170 GLY A C 1
ATOM 1330 O O . GLY A 1 170 ? -4.114 2.198 47.375 1.00 59.09 170 GLY A O 1
ATOM 1331 N N . VAL A 1 171 ? -5.499 3.955 47.695 1.00 59.62 171 VAL A N 1
ATOM 1332 C CA . VAL A 1 171 ? -4.959 4.358 48.981 1.00 59.62 171 VAL A CA 1
ATOM 1333 C C . VAL A 1 171 ? -5.291 3.186 49.881 1.00 59.62 171 VAL A C 1
ATOM 1335 O O . VAL A 1 171 ? -6.452 2.978 50.238 1.00 59.62 171 VAL A O 1
ATOM 1338 N N . SER A 1 172 ? -4.277 2.360 50.133 1.00 56.88 172 SER A N 1
ATOM 1339 C CA . SER A 1 172 ? -4.316 1.296 51.113 1.00 56.88 172 SER A CA 1
ATOM 1340 C C . SER A 1 172 ? -4.854 1.951 52.373 1.00 56.88 172 SER A C 1
ATOM 1342 O O . SER A 1 172 ? -4.186 2.803 52.966 1.00 56.88 172 SER A O 1
ATOM 1344 N N . ARG A 1 173 ? -6.126 1.681 52.695 1.00 59.03 173 ARG A N 1
ATOM 1345 C CA . ARG A 1 173 ? -6.743 2.126 53.939 1.00 59.03 173 ARG A CA 1
ATOM 1346 C C . ARG A 1 173 ? -5.922 1.455 55.019 1.00 59.03 173 ARG A C 1
ATOM 1348 O O . ARG A 1 173 ? -6.148 0.293 55.331 1.00 59.03 173 ARG A O 1
ATOM 1355 N N . SER A 1 174 ? -4.928 2.193 55.507 1.00 56.66 174 SER A N 1
ATOM 1356 C CA . SER A 1 174 ? -4.124 1.859 56.665 1.00 56.66 174 SER A CA 1
ATOM 1357 C C . SER A 1 174 ? -5.087 1.404 57.747 1.00 56.66 174 SER A C 1
ATOM 1359 O O . SER A 1 174 ? -5.899 2.182 58.256 1.00 56.66 174 SER A O 1
ATOM 1361 N N . THR A 1 175 ? -5.060 0.101 57.995 1.00 56.94 175 THR A N 1
ATOM 1362 C CA . THR A 1 175 ? -5.759 -0.566 59.075 1.00 56.94 175 THR A CA 1
ATOM 1363 C C . THR A 1 175 ? -5.377 0.167 60.351 1.00 56.94 175 THR A C 1
ATOM 1365 O O . THR A 1 175 ? -4.250 0.039 60.829 1.00 56.94 175 THR A O 1
ATOM 1368 N N . MET A 1 176 ? -6.288 0.994 60.874 1.00 58.25 176 MET A N 1
ATOM 1369 C CA . MET A 1 176 ? -6.091 1.644 62.164 1.00 58.25 176 MET A CA 1
ATOM 1370 C C . MET A 1 176 ? -5.713 0.565 63.187 1.00 58.25 176 MET A C 1
ATOM 1372 O O . MET A 1 176 ? -6.460 -0.409 63.331 1.00 58.25 176 MET A O 1
ATOM 1376 N N . PRO A 1 177 ? -4.596 0.710 63.920 1.00 53.47 177 PRO A N 1
ATOM 1377 C CA . PRO A 1 177 ? -4.293 -0.194 65.008 1.00 53.47 177 PRO A CA 1
ATOM 1378 C C . PRO A 1 177 ? -5.377 -0.021 66.072 1.00 53.47 177 PRO A C 1
ATOM 1380 O O . PRO A 1 177 ? -5.491 1.017 66.728 1.00 53.47 177 PRO A O 1
ATOM 1383 N N . SER A 1 178 ? -6.202 -1.057 66.205 1.00 54.38 178 SER A N 1
ATOM 1384 C CA . SER A 1 178 ? -7.137 -1.243 67.304 1.00 54.38 178 SER A CA 1
ATOM 1385 C C . SER A 1 178 ? -6.383 -1.047 68.620 1.00 54.38 178 SER A C 1
ATOM 1387 O O . SER A 1 178 ? -5.557 -1.871 69.018 1.00 54.38 178 SER A O 1
ATOM 1389 N N . ARG A 1 179 ? -6.630 0.089 69.284 1.00 52.94 179 ARG A N 1
ATOM 1390 C CA . ARG A 1 179 ? -6.178 0.346 70.652 1.00 52.94 179 ARG A CA 1
ATOM 1391 C C . ARG A 1 179 ? -6.811 -0.710 71.551 1.00 52.94 179 ARG A C 1
ATOM 1393 O O . ARG A 1 179 ? -7.947 -0.552 72.002 1.00 52.94 179 ARG A O 1
ATOM 1400 N N . SER A 1 180 ? -6.061 -1.775 71.827 1.00 51.41 180 SER A N 1
ATOM 1401 C CA . SER A 1 180 ? -6.400 -2.713 72.886 1.00 51.41 180 SER A CA 1
ATOM 1402 C C . SER A 1 180 ? -6.426 -1.940 74.209 1.00 51.41 180 SER A C 1
ATOM 1404 O O . SER A 1 180 ? -5.429 -1.423 74.716 1.00 51.41 180 SER A O 1
ATOM 1406 N N . ARG A 1 181 ? -7.635 -1.772 74.742 1.00 53.09 181 ARG A N 1
ATOM 1407 C CA . ARG A 1 181 ? -7.858 -1.331 76.113 1.00 53.09 181 ARG A CA 1
ATOM 1408 C C . ARG A 1 181 ? -7.403 -2.465 77.029 1.00 53.09 181 ARG A C 1
ATOM 1410 O O . ARG A 1 181 ? -8.193 -3.344 77.352 1.00 53.09 181 ARG A O 1
ATOM 1417 N N . SER A 1 182 ? -6.146 -2.429 77.463 1.00 52.03 182 SER A N 1
ATOM 1418 C CA . SER A 1 182 ? -5.694 -3.200 78.623 1.00 52.03 182 SER A CA 1
ATOM 1419 C C . SER A 1 182 ? -6.323 -2.594 79.883 1.00 52.03 182 SER A C 1
ATOM 1421 O O . SER A 1 182 ? -5.852 -1.609 80.450 1.00 52.03 182 SER A O 1
ATOM 1423 N N . ARG A 1 183 ? -7.478 -3.143 80.264 1.00 53.94 183 ARG A N 1
ATOM 1424 C CA . ARG A 1 183 ? -8.067 -3.047 81.602 1.00 53.94 183 ARG A CA 1
ATOM 1425 C C . ARG A 1 183 ? -7.971 -4.432 82.237 1.00 53.94 183 ARG A C 1
ATOM 1427 O O . ARG A 1 183 ? -8.231 -5.417 81.557 1.00 53.94 183 ARG A O 1
ATOM 1434 N N . ALA A 1 184 ? -7.770 -4.431 83.558 1.00 51.09 184 ALA A N 1
ATOM 1435 C CA . ALA A 1 184 ? -7.791 -5.571 84.483 1.00 51.09 184 ALA A CA 1
ATOM 1436 C C . ALA A 1 184 ? -6.447 -6.323 84.593 1.00 51.09 184 ALA A C 1
ATOM 1438 O O . ALA A 1 184 ? -5.767 -6.532 83.606 1.00 51.09 184 ALA A O 1
ATOM 1439 N N . ARG A 1 185 ? -5.996 -6.785 85.760 1.00 49.44 185 ARG A N 1
ATOM 1440 C CA . ARG A 1 185 ? -6.553 -6.796 87.120 1.00 49.44 185 ARG A CA 1
ATOM 1441 C C . ARG A 1 185 ? -5.420 -7.246 88.051 1.00 49.44 185 ARG A C 1
ATOM 1443 O O . ARG A 1 185 ? -4.595 -8.051 87.647 1.00 49.44 185 ARG A O 1
ATOM 1450 N N . ASN A 1 186 ? -5.464 -6.761 89.290 1.00 52.50 186 ASN A N 1
ATOM 1451 C CA . ASN A 1 186 ? -5.109 -7.469 90.523 1.00 52.50 186 ASN A CA 1
ATOM 1452 C C . ASN A 1 186 ? -4.086 -8.610 90.437 1.00 52.50 186 ASN A C 1
ATOM 1454 O O . ASN A 1 186 ? -4.425 -9.708 90.004 1.00 52.50 186 ASN A O 1
ATOM 1458 N N . ASN A 1 187 ? -2.961 -8.438 91.133 1.00 50.91 187 ASN A N 1
ATOM 1459 C CA . ASN A 1 187 ? -2.427 -9.552 91.906 1.00 50.91 187 ASN A CA 1
ATOM 1460 C C . ASN A 1 187 ? -2.034 -9.111 93.324 1.00 50.91 187 ASN A C 1
ATOM 1462 O O . ASN A 1 187 ? -0.902 -8.746 93.625 1.00 50.91 187 ASN A O 1
ATOM 1466 N N . ARG A 1 188 ? -3.042 -9.138 94.203 1.00 56.62 188 ARG A N 1
ATOM 1467 C CA . ARG A 1 188 ? -2.877 -9.331 95.646 1.00 56.62 188 ARG A CA 1
ATOM 1468 C C . ARG A 1 188 ? -2.461 -10.788 95.846 1.00 56.62 188 ARG A C 1
ATOM 1470 O O . ARG A 1 188 ? -3.229 -11.672 95.484 1.00 56.62 188 ARG A O 1
ATOM 1477 N N . SER A 1 189 ? -1.342 -11.036 96.520 1.00 52.41 189 SER A N 1
ATOM 1478 C CA . SER A 1 189 ? -1.299 -11.810 97.776 1.00 52.41 189 SER A CA 1
ATOM 1479 C C . SER A 1 189 ? 0.059 -12.477 98.037 1.00 52.41 189 SER A C 1
ATOM 1481 O O . SER A 1 189 ? 0.673 -13.022 97.130 1.00 52.41 189 SER A O 1
ATOM 1483 N N . ARG A 1 190 ? 0.383 -12.544 99.344 1.00 49.03 190 ARG A N 1
ATOM 1484 C CA . ARG A 1 190 ? 1.287 -13.493 100.036 1.00 49.03 190 ARG A CA 1
ATOM 1485 C C . ARG A 1 190 ? 2.792 -13.202 99.867 1.00 49.03 190 ARG A C 1
ATOM 1487 O O . ARG A 1 190 ? 3.247 -12.941 98.775 1.00 49.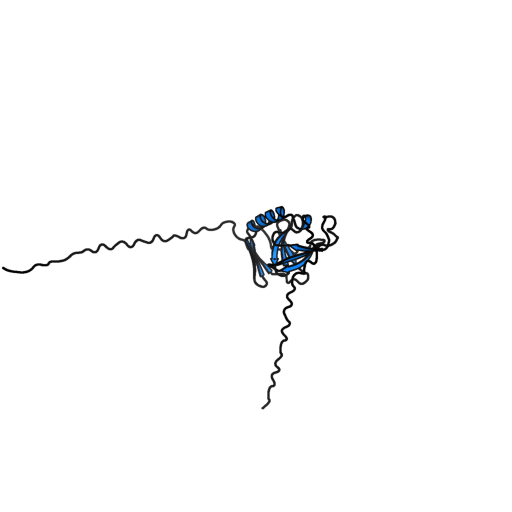03 190 ARG A O 1
ATOM 1494 N N . ARG A 1 191 ? 3.638 -13.273 100.903 1.00 49.16 191 ARG A N 1
ATOM 1495 C CA . ARG A 1 191 ? 3.585 -14.078 102.139 1.00 49.16 191 ARG A CA 1
ATOM 1496 C C . ARG A 1 191 ? 4.672 -13.578 103.121 1.00 49.16 191 ARG A C 1
ATOM 1498 O O . ARG A 1 191 ? 5.764 -13.284 102.667 1.00 49.16 191 ARG A O 1
ATOM 1505 N N . ARG A 1 192 ? 4.335 -13.552 104.423 1.00 48.72 192 ARG A N 1
ATOM 1506 C CA . ARG A 1 192 ? 5.112 -13.982 105.622 1.00 48.72 192 ARG A CA 1
ATOM 1507 C C . ARG A 1 192 ? 6.653 -13.990 105.485 1.00 48.72 192 ARG A C 1
ATOM 1509 O O . ARG A 1 192 ? 7.155 -14.719 104.641 1.00 48.72 192 ARG A O 1
ATOM 1516 N N . ARG A 1 193 ? 7.430 -13.357 106.363 1.00 51.78 193 ARG A N 1
ATOM 1517 C CA . ARG A 1 193 ? 7.522 -13.547 107.822 1.00 51.78 193 ARG A CA 1
ATOM 1518 C C . ARG A 1 193 ? 8.308 -12.389 108.425 1.00 51.78 193 ARG A C 1
ATOM 1520 O O . ARG A 1 193 ? 9.194 -11.889 107.703 1.00 51.78 193 ARG A O 1
#

Secondary structure (DSSP, 8-state):
-------------------------S-----HHHH--HHHHHHHHHHHHHHEEEEEEETTEEEEEESS-PPSPEE--BTTEEEEEEETTTEEEEEE-GGGGGGT--SEEEEE-TT-BSSTTEEEEEEETTEEEEEETTEEEEEE-TT----EEEEEEPPSS--------------------------------

Foldseek 3Di:
DDDDDDDDDPDPPDPPPPPDDPPQPDDQDDQCQFFNDPVQLVVLVVVLVQFWVDWDDDDLEIETEGADPADDAAADDDVQKAWDWFDFVQATKIFGDPVCVVSVDDGDIHGHHASIGGHDAKGFNTTHGQKTWIQGPNYIYMHGHPPDDHGHYDYHHDHPDDDDDDPPPPPPPPPPPDPPPPDDDDDDDDDDD

Mean predicted aligned error: 12.97 Å

Radius of gyration: 33.13 Å; Cα contacts (8 Å, |Δi|>4): 291; chains: 1; bounding box: 46×73×129 Å